Protein 2HQB (pdb70)

Radius of gyration: 19.8 Å; Cα contacts (8 Å, |Δi|>4): 607; chains: 1; bounding box: 57×40×40 Å

Secondary structure (DSSP, 8-state):
--EEE------THHHHHHHHHHHHHS----EEE----SHHHHHHHHHHHHHTT--EEEE-STHHHHHHHTTTTS-TTSEEEEES----SSSEEEEEE-----TTT-------SSEEEEEES-TT-HHHHHHHHHTT---PEEEEEE-SSSS-HHHHHHHHHHHHTTT--EEE---TTTHHHHHHHHHHHT-EEEEEES--SSSS-SSEEEEEEE-HHHHHHHHHHHTTTT----EEEEE-GGGTSEEEPPPPTTS-HHHHHHHHHHHHHHHHS-----

Foldseek 3Di:
DEEEEEAPCVVCVLVVLLQVVLCVVPVDDYYYDYNCDDLVSLVVVVCVCVVVPGQEYEYEDAVVQVSCQVPVVVRVSHAYEYEDYFHDDFSYEYEAEDALCLQLLLLQQVADQLEAEEEEADPPGNNVVSSQNNSCLVDRHYYYHHHVAQACLPVSQVVVVVVVVVRHAEYEHAHSNNQLSNLVVNLVVV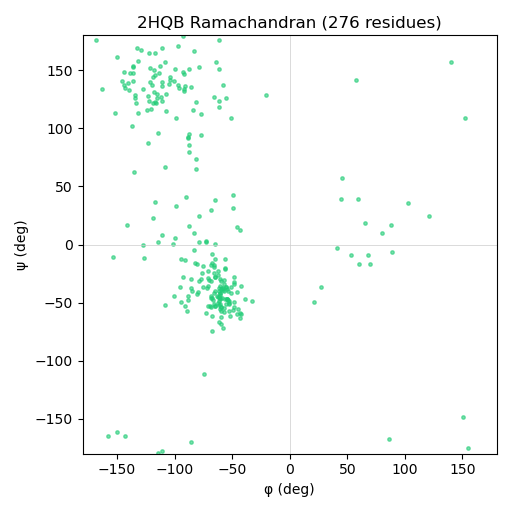GAYAAEQDLCCVSRHLSHQKYWHFNSSVVSSVQSVCVVVVNHGHTYDYHYLLNPRTDMHDGHPPSDPVSVVVSVVQSVCCSPPVDGSD

Solvent-accessible surface area: 12562 Å² total

Structure (mmCIF, N/CA/C/O backbone):
data_2HQB
#
_entry.id   2HQB
#
_cell.length_a   90.117
_cell.length_b   90.117
_cell.length_c   242.826
_cell.angle_alpha   90.00
_cell.angle_beta   90.00
_cell.angle_gamma   120.00
#
_symmetry.space_group_name_H-M   'P 65 2 2'
#
loop_
_entity.id
_entity.type
_entity.pdbx_description
1 polymer 'Transcriptional activator of comK gene'
2 water water
#
loop_
_atom_site.group_PDB
_atom_site.id
_atom_site.type_symbol
_atom_site.label_atom_id
_atom_site.label_alt_id
_atom_site.label_comp_id
_atom_site.label_asym_id
_atom_site.label_entity_id
_atom_site.label_seq_id
_atom_site.pdbx_PDB_ins_code
_atom_site.Cartn_x
_atom_site.Cartn_y
_atom_site.Cartn_z
_atom_site.occupancy
_atom_site.B_iso_or_equiv
_atom_site.auth_seq_id
_atom_site.auth_comp_id
_atom_site.auth_asym_id
_atom_site.auth_atom_id
_atom_site.pdbx_PDB_model_num
ATOM 1 N N . GLY A 1 6 ? 14.112 49.252 9.582 1.00 62.84 0 GLY A N 1
ATOM 2 C CA . GLY A 1 6 ? 15.271 48.693 10.333 1.00 57.01 0 GLY A CA 1
ATOM 3 C C . GLY A 1 6 ? 14.907 47.400 11.072 1.00 62.78 0 GLY A C 1
ATOM 4 O O . GLY A 1 6 ? 14.226 47.410 12.109 1.00 64.11 0 GLY A O 1
ATOM 13 N N . VAL A 1 8 ? 17.363 43.917 11.353 1.00 62.65 2 VAL A N 1
ATOM 14 C CA . VAL A 1 8 ? 18.595 43.276 10.915 1.00 52.94 2 VAL A CA 1
ATOM 15 C C . VAL A 1 8 ? 18.800 41.786 11.081 1.00 49.87 2 VAL A C 1
ATOM 16 O O . VAL A 1 8 ? 18.535 41.205 12.123 1.00 53.71 2 VAL A O 1
ATOM 20 N N . GLY A 1 9 ? 19.273 41.167 10.012 1.00 50.16 3 GLY A N 1
ATOM 21 C CA . GLY A 1 9 ? 19.575 39.746 10.043 1.00 52.73 3 GLY A CA 1
ATOM 22 C C . GLY A 1 9 ? 21.095 39.531 9.919 1.00 53.10 3 GLY A C 1
ATOM 23 O O . GLY A 1 9 ? 21.827 40.388 9.374 1.00 50.02 3 GLY A O 1
ATOM 24 N N . LEU A 1 10 ? 21.584 38.414 10.453 1.00 45.32 4 LEU A N 1
ATOM 25 C CA . LEU A 1 10 ? 22.993 38.095 10.347 1.00 41.76 4 LEU A CA 1
ATOM 26 C C . LEU A 1 10 ? 23.161 36.650 9.940 1.00 40.40 4 LEU A C 1
ATOM 27 O O . LEU A 1 10 ? 22.553 35.753 10.515 1.00 41.41 4 LEU A O 1
ATOM 32 N N . LEU A 1 11 ? 23.953 36.424 8.910 1.00 36.93 5 LEU A N 1
ATOM 33 C CA . LEU A 1 11 ? 24.226 35.064 8.513 1.00 37.71 5 LEU A CA 1
ATOM 34 C C . LEU A 1 11 ? 25.643 34.849 9.015 1.00 44.62 5 LEU A C 1
ATOM 35 O O . LEU A 1 11 ? 26.483 35.736 8.912 1.00 43.09 5 LEU A O 1
ATOM 40 N N . VAL A 1 12 ? 25.899 33.679 9.584 1.00 48.56 6 VAL A N 1
ATOM 41 C CA . VAL A 1 12 ? 27.214 33.364 10.097 1.00 45.36 6 VAL A CA 1
ATOM 42 C C . VAL A 1 12 ? 27.527 31.904 9.728 1.00 49.82 6 VAL A C 1
ATOM 43 O O . VAL A 1 12 ? 26.628 31.078 9.593 1.00 48.97 6 VAL A O 1
ATOM 47 N N . GLU A 1 13 ? 28.791 31.588 9.488 1.00 54.36 7 GLU A N 1
ATOM 48 C CA . GLU A 1 13 ? 29.126 30.215 9.111 1.00 52.66 7 GLU A CA 1
ATOM 49 C C . GLU A 1 13 ? 30.019 29.611 10.177 1.00 53.08 7 GLU A C 1
ATOM 50 O O . GLU A 1 13 ? 30.596 30.343 10.979 1.00 56.87 7 GLU A O 1
ATOM 56 N N . ASP A 1 14 ? 30.170 28.292 10.177 1.00 53.79 8 ASP A N 1
ATOM 57 C CA . ASP A 1 14 ? 30.983 27.634 11.204 1.00 57.44 8 ASP A CA 1
ATOM 58 C C . ASP A 1 14 ? 32.474 28.042 11.237 1.00 61.38 8 ASP A C 1
ATOM 59 O O . ASP A 1 14 ? 33.149 27.954 10.218 1.00 62.87 8 ASP A O 1
ATOM 64 N N . THR A 1 15 ? 32.953 28.520 12.400 1.00 64.33 9 THR A N 1
ATOM 65 C CA . THR A 1 15 ? 34.349 28.996 12.652 1.00 67.44 9 THR A CA 1
ATOM 66 C C . THR A 1 15 ? 35.497 28.534 11.698 1.00 69.77 9 THR A C 1
ATOM 67 O O . THR A 1 15 ? 36.589 29.152 11.602 1.00 68.31 9 THR A O 1
ATOM 71 N N . GLY A 1 20 ? 36.928 36.785 11.484 1.00 57.40 14 GLY A N 1
ATOM 72 C CA . GLY A 1 20 ? 37.393 35.658 12.318 1.00 62.88 14 GLY A CA 1
ATOM 73 C C . GLY A 1 20 ? 36.399 35.071 13.372 1.00 65.59 14 GLY A C 1
ATOM 74 O O . GLY A 1 20 ? 35.379 34.390 13.041 1.00 55.14 14 GLY A O 1
ATOM 75 N N . TRP A 1 21 ? 36.721 35.293 14.650 1.00 64.86 15 TRP A N 1
ATOM 76 C CA . TRP A 1 21 ? 35.882 34.874 15.779 1.00 63.62 15 TRP A CA 1
ATOM 77 C C . TRP A 1 21 ? 34.407 35.423 15.474 1.00 62.61 15 TRP A C 1
ATOM 78 O O . TRP A 1 21 ? 34.132 36.637 15.497 1.00 56.18 15 TRP A O 1
ATOM 89 N N . ASN A 1 22 ? 33.466 34.541 15.145 1.00 63.64 16 ASN A N 1
ATOM 90 C CA . ASN A 1 22 ? 32.096 34.995 14.848 1.00 65.31 16 ASN A CA 1
ATOM 91 C C . ASN A 1 22 ? 31.438 35.602 16.071 1.00 65.42 16 ASN A C 1
ATOM 92 O O . ASN A 1 22 ? 30.279 35.988 16.007 1.00 62.34 16 ASN A O 1
ATOM 97 N N . ARG A 1 23 ? 32.144 35.657 17.196 1.00 68.16 17 ARG A N 1
ATOM 98 C CA . ARG A 1 23 ? 31.515 36.197 18.397 1.00 61.36 17 ARG A CA 1
ATOM 99 C C . ARG A 1 23 ? 31.524 37.695 18.291 1.00 55.61 17 ARG A C 1
ATOM 100 O O . ARG A 1 23 ? 30.629 38.348 18.808 1.00 53.00 17 ARG A O 1
ATOM 108 N N . LYS A 1 24 ? 32.539 38.239 17.627 1.00 54.07 18 LYS A N 1
ATOM 109 C CA . LYS A 1 24 ? 32.582 39.680 17.435 1.00 49.46 18 LYS A CA 1
ATOM 110 C C . LYS A 1 24 ? 31.386 40.080 16.514 1.00 44.17 18 LYS A C 1
ATOM 111 O O . LYS A 1 24 ? 30.958 41.221 16.514 1.00 38.23 18 LYS A O 1
ATOM 117 N N . ALA A 1 25 ? 30.815 39.135 15.774 1.00 37.00 19 ALA A N 1
ATOM 118 C CA . ALA A 1 25 ? 29.648 39.459 14.962 1.00 42.66 19 ALA A CA 1
ATOM 119 C C . ALA A 1 25 ? 28.394 39.331 15.831 1.00 46.82 19 ALA A C 1
ATOM 120 O O . ALA A 1 25 ? 27.465 40.119 15.680 1.00 49.61 19 ALA A O 1
ATOM 122 N N . TYR A 1 26 ? 28.366 38.334 16.724 1.00 43.36 20 TYR A N 1
ATOM 123 C CA . TYR A 1 26 ? 27.243 38.133 17.648 1.00 38.39 20 TYR A CA 1
ATOM 124 C C . TYR A 1 26 ? 27.123 39.374 18.533 1.00 38.82 20 TYR A C 1
ATOM 125 O O . TYR A 1 26 ? 26.050 39.931 18.726 1.00 40.41 20 TYR A O 1
ATOM 134 N N . GLU A 1 27 ? 28.222 39.814 19.103 1.00 36.80 21 GLU A N 1
ATOM 135 C CA . GLU A 1 27 ? 28.097 40.991 19.910 1.00 42.56 21 GLU A CA 1
ATOM 136 C C . GLU A 1 27 ? 27.712 42.188 19.066 1.00 43.33 21 GLU A C 1
ATOM 137 O O . GLU A 1 27 ? 27.060 43.088 19.559 1.00 45.02 21 GLU A O 1
ATOM 143 N N . GLY A 1 28 ? 28.089 42.174 17.789 1.00 48.89 22 GLY A N 1
ATOM 144 C CA . GLY A 1 28 ? 27.772 43.274 16.893 1.00 45.19 22 GLY A CA 1
ATOM 145 C C . GLY A 1 28 ? 26.276 43.345 16.689 1.00 45.65 22 GLY A C 1
ATOM 146 O O . GLY A 1 28 ? 25.674 44.395 16.839 1.00 42.21 22 GLY A O 1
ATOM 147 N N . LEU A 1 29 ? 25.671 42.217 16.339 1.00 47.08 23 LEU A N 1
ATOM 148 C CA . LEU A 1 29 ? 24.232 42.178 16.143 1.00 46.82 23 LEU A CA 1
ATOM 149 C C . LEU A 1 29 ? 23.556 42.553 17.469 1.00 51.67 23 LEU A C 1
ATOM 150 O O . LEU A 1 29 ? 22.580 43.277 17.472 1.00 56.84 23 LEU A O 1
ATOM 155 N N . LEU A 1 30 ? 24.079 42.076 18.599 1.00 52.65 24 LEU A N 1
ATOM 156 C CA . LEU A 1 30 ? 23.497 42.403 19.890 1.00 45.08 24 LEU A CA 1
ATOM 157 C C . LEU A 1 30 ? 23.489 43.900 20.163 1.00 46.82 24 LEU A C 1
ATOM 158 O O . LEU A 1 30 ? 22.528 44.404 20.720 1.00 56.50 24 LEU A O 1
ATOM 163 N N . ASN A 1 31 ? 24.535 44.617 19.778 1.00 39.31 25 ASN A N 1
ATOM 164 C CA . ASN A 1 31 ? 24.576 46.049 20.028 1.00 45.25 25 ASN A CA 1
ATOM 165 C C . ASN A 1 31 ? 23.700 46.787 19.023 1.00 52.91 25 ASN A C 1
ATOM 166 O O . ASN A 1 31 ? 23.168 47.857 19.320 1.00 56.68 25 ASN A O 1
ATOM 171 N N . ILE A 1 32 ? 23.564 46.223 17.825 1.00 52.48 26 ILE A N 1
ATOM 172 C CA . ILE A 1 32 ? 22.714 46.816 16.803 1.00 48.10 26 ILE A CA 1
ATOM 173 C C . ILE A 1 32 ? 21.322 46.909 17.446 1.00 50.20 26 ILE A C 1
ATOM 174 O O . ILE A 1 32 ? 20.774 47.994 17.559 1.00 55.90 26 ILE A O 1
ATOM 179 N N . HIS A 1 33 ? 20.772 45.784 17.889 1.00 46.08 27 HIS A N 1
ATOM 180 C CA . HIS A 1 33 ? 19.467 45.757 18.542 1.00 51.26 27 HIS A CA 1
ATOM 181 C C . HIS A 1 33 ? 19.454 46.564 19.835 1.00 56.17 27 HIS A C 1
ATOM 182 O O . HIS A 1 33 ? 18.410 46.996 20.324 1.00 57.26 27 HIS A O 1
ATOM 189 N N . SER A 1 34 ? 20.621 46.751 20.411 1.00 61.70 28 SER A N 1
ATOM 190 C CA . SER A 1 34 ? 20.698 47.484 21.658 1.00 64.32 28 SER A CA 1
ATOM 191 C C . SER A 1 34 ? 20.872 48.993 21.486 1.00 62.63 28 SER A C 1
ATOM 192 O O . SER A 1 34 ? 20.058 49.744 21.984 1.00 59.35 28 SER A O 1
ATOM 195 N N . ASN A 1 35 ? 21.917 49.427 20.782 1.00 62.72 29 ASN A N 1
ATOM 196 C CA . ASN A 1 35 ? 22.188 50.853 20.575 1.00 65.14 29 ASN A CA 1
ATOM 197 C C . ASN A 1 35 ? 21.284 51.576 19.541 1.00 65.51 29 ASN A C 1
ATOM 198 O O . ASN A 1 35 ? 21.188 52.801 19.515 1.00 62.28 29 ASN A O 1
ATOM 203 N N . LEU A 1 36 ? 20.639 50.800 18.681 1.00 67.96 30 LEU A N 1
ATOM 204 C CA . LEU A 1 36 ? 19.675 51.314 17.706 1.00 69.06 30 LEU A CA 1
ATOM 205 C C . LEU A 1 36 ? 18.413 50.639 18.262 1.00 74.96 30 LEU A C 1
ATOM 206 O O . LEU A 1 36 ? 18.498 49.902 19.249 1.00 82.10 30 LEU A O 1
ATOM 211 N N . ASP A 1 37 ? 17.253 50.821 17.661 1.00 73.03 31 ASP A N 1
ATOM 212 C CA . ASP A 1 37 ? 16.069 50.219 18.275 1.00 72.01 31 ASP A CA 1
ATOM 213 C C . ASP A 1 37 ? 15.415 49.174 17.398 1.00 66.12 31 ASP A C 1
ATOM 214 O O . ASP A 1 37 ? 14.204 49.024 17.381 1.00 66.29 31 ASP A O 1
ATOM 219 N N . VAL A 1 38 ? 16.220 48.420 16.686 1.00 64.62 32 VAL A N 1
ATOM 220 C CA . VAL A 1 38 ? 15.657 47.463 15.771 1.00 60.22 32 VAL A CA 1
ATOM 221 C C . VAL A 1 38 ? 15.558 46.048 16.289 1.00 53.46 32 VAL A C 1
ATOM 222 O O . VAL A 1 38 ? 16.034 45.727 17.347 1.00 55.45 32 VAL A O 1
ATOM 226 N N . ASP A 1 39 ? 14.875 45.216 15.537 1.00 54.64 33 ASP A N 1
ATOM 227 C CA . ASP A 1 39 ? 14.726 43.831 15.895 1.00 60.32 33 ASP A CA 1
ATOM 228 C C . ASP A 1 39 ? 15.817 43.096 15.106 1.00 64.71 33 ASP A C 1
ATOM 229 O O . ASP A 1 39 ? 16.032 43.316 13.896 1.00 66.54 33 ASP A O 1
ATOM 234 N N . VAL A 1 40 ? 16.503 42.212 15.807 1.00 62.28 34 VAL A N 1
ATOM 235 C CA . VAL A 1 40 ? 17.626 41.498 15.248 1.00 52.77 34 VAL A CA 1
ATOM 236 C C . VAL A 1 40 ? 17.336 40.010 15.116 1.00 49.75 34 VAL A C 1
ATOM 237 O O . VAL A 1 40 ? 16.573 39.468 15.901 1.00 55.65 34 VAL A O 1
ATOM 241 N N . VAL A 1 41 ? 17.897 39.361 14.101 1.00 47.22 35 VAL A N 1
ATOM 242 C CA . VAL A 1 41 ? 17.719 37.915 13.915 1.00 45.80 35 VAL A CA 1
ATOM 243 C C . VAL A 1 41 ? 18.999 37.311 13.363 1.00 47.56 35 VAL A C 1
ATOM 244 O O . VAL A 1 41 ? 19.614 37.855 12.443 1.00 47.84 35 VAL A O 1
ATOM 248 N N . LEU A 1 42 ? 19.365 36.160 13.913 1.00 47.12 36 LEU A N 1
ATOM 249 C CA . LEU A 1 42 ? 20.602 35.475 13.570 1.00 44.76 36 LEU A CA 1
ATOM 250 C C . LEU A 1 42 ? 20.360 34.117 13.014 1.00 44.33 36 LEU A C 1
ATOM 251 O O . LEU A 1 42 ? 19.539 33.414 13.522 1.00 48.65 36 LEU A O 1
ATOM 256 N N . GLU A 1 43 ? 21.079 33.747 11.966 1.00 49.19 37 GLU A N 1
ATOM 257 C CA . GLU A 1 43 ? 20.971 32.411 11.386 1.00 47.81 37 GLU A CA 1
ATOM 258 C C . GLU A 1 43 ? 22.409 31.884 11.450 1.00 47.89 37 GLU A C 1
ATOM 259 O O . GLU A 1 43 ? 23.340 32.545 10.996 1.00 48.44 37 GLU A O 1
ATOM 265 N N . GLU A 1 44 ? 22.593 30.704 12.027 1.00 45.02 38 GLU A N 1
ATOM 266 C CA . GLU A 1 44 ? 23.924 30.128 12.191 1.00 38.73 38 GLU A CA 1
ATOM 267 C C . GLU A 1 44 ? 24.048 28.912 11.275 1.00 47.01 38 GLU A C 1
ATOM 268 O O . GLU A 1 44 ? 23.034 28.472 10.721 1.00 51.42 38 GLU A O 1
ATOM 274 N N . GLY A 1 45 ? 25.273 28.378 11.116 1.00 45.98 39 GLY A N 1
ATOM 275 C CA . GLY A 1 45 ? 25.507 27.209 10.264 1.00 33.46 39 GLY A CA 1
ATOM 276 C C . GLY A 1 45 ? 25.261 27.428 8.782 1.00 42.24 39 GLY A C 1
ATOM 277 O O . GLY A 1 45 ? 25.111 26.470 8.025 1.00 46.56 39 GLY A O 1
ATOM 278 N N . VAL A 1 46 ? 25.231 28.686 8.349 1.00 43.32 40 VAL A N 1
ATOM 279 C CA . VAL A 1 46 ? 24.974 28.979 6.947 1.00 44.97 40 VAL A CA 1
ATOM 280 C C . VAL A 1 46 ? 26.280 28.673 6.235 1.00 49.03 40 VAL A C 1
ATOM 281 O O . VAL A 1 46 ? 27.175 29.509 6.155 1.00 50.88 40 VAL A O 1
ATOM 285 N N . ASN A 1 47 ? 26.391 27.455 5.714 1.00 53.20 41 ASN A N 1
ATOM 286 C CA . ASN A 1 47 ? 27.632 27.018 5.062 1.00 49.98 41 ASN A CA 1
ATOM 287 C C . ASN A 1 47 ? 27.668 26.795 3.522 1.00 46.84 41 ASN A C 1
ATOM 288 O O . ASN A 1 47 ? 28.663 26.304 2.984 1.00 41.46 41 ASN A O 1
ATOM 293 N N . SER A 1 48 ? 26.608 27.162 2.812 1.00 42.24 42 SER A N 1
ATOM 294 C CA . SER A 1 48 ? 26.604 26.998 1.365 1.00 44.35 42 SER A CA 1
ATOM 295 C C . SER A 1 48 ? 25.741 28.048 0.707 1.00 50.34 42 SER A C 1
ATOM 296 O O . SER A 1 48 ? 24.898 28.654 1.363 1.00 61.82 42 SER A O 1
ATOM 299 N N . GLU A 1 49 ? 25.927 28.278 -0.584 1.00 44.57 43 GLU A N 1
ATOM 300 C CA . GLU A 1 49 ? 25.072 29.240 -1.235 1.00 48.06 43 GLU A CA 1
ATOM 301 C C . GLU A 1 49 ? 23.619 28.807 -0.960 1.00 53.14 43 GLU A C 1
ATOM 302 O O . GLU A 1 49 ? 22.778 29.628 -0.554 1.00 55.30 43 GLU A O 1
ATOM 308 N N . GLN A 1 50 ? 23.353 27.509 -1.152 1.00 52.05 44 GLN A N 1
ATOM 309 C CA . GLN A 1 50 ? 22.037 26.904 -0.952 1.00 51.62 44 GLN A CA 1
ATOM 310 C C . GLN A 1 50 ? 21.353 27.399 0.313 1.00 50.60 44 GLN A C 1
ATOM 311 O O . GLN A 1 50 ? 20.296 28.033 0.249 1.00 48.68 44 GLN A O 1
ATOM 317 N N . LYS A 1 51 ? 21.966 27.104 1.458 1.00 49.02 45 LYS A N 1
ATOM 318 C CA . LYS A 1 51 ? 21.417 27.491 2.749 1.00 53.13 45 LYS A CA 1
ATOM 319 C C . LYS A 1 51 ? 21.303 28.995 2.832 1.00 59.37 45 LYS A C 1
ATOM 320 O O . LYS A 1 51 ? 20.284 29.525 3.270 1.00 65.07 45 LYS A O 1
ATOM 326 N N . ALA A 1 52 ? 22.361 29.683 2.417 1.00 58.39 46 ALA A N 1
ATOM 327 C CA . ALA A 1 52 ? 22.381 31.126 2.482 1.00 53.94 46 ALA A CA 1
ATOM 328 C C . ALA A 1 52 ? 21.164 31.674 1.756 1.00 49.29 46 ALA A C 1
ATOM 329 O O . ALA A 1 52 ? 20.474 32.538 2.286 1.00 45.42 46 ALA A O 1
ATOM 331 N N . HIS A 1 53 ? 20.884 31.163 0.562 1.00 48.89 47 HIS A N 1
ATOM 332 C CA . HIS A 1 53 ? 19.720 31.650 -0.187 1.00 56.14 47 HIS A CA 1
ATOM 333 C C . HIS A 1 53 ? 18.391 31.374 0.501 1.00 55.58 47 HIS A C 1
ATOM 334 O O . HIS A 1 53 ? 17.533 32.255 0.536 1.00 56.56 47 HIS A O 1
ATOM 341 N N . ARG A 1 54 ? 18.224 30.160 1.025 1.00 52.01 48 ARG A N 1
ATOM 342 C CA . ARG A 1 54 ? 17.006 29.800 1.732 1.00 54.23 48 ARG A CA 1
ATOM 343 C C . ARG A 1 54 ? 16.819 30.709 2.951 1.00 57.92 48 ARG A C 1
ATOM 344 O O . ARG A 1 54 ? 15.742 31.286 3.140 1.00 64.51 48 ARG A O 1
ATOM 352 N N . ARG A 1 55 ? 17.857 30.835 3.782 1.00 52.85 49 ARG A N 1
ATOM 353 C CA . ARG A 1 55 ? 17.754 31.644 4.993 1.00 45.76 49 ARG A CA 1
ATOM 354 C C . ARG A 1 55 ? 17.545 33.116 4.702 1.00 48.73 49 ARG A C 1
ATOM 355 O O . ARG A 1 55 ? 17.211 33.886 5.592 1.00 51.43 49 ARG A O 1
ATOM 363 N N . ILE A 1 56 ? 17.734 33.515 3.456 1.00 50.76 50 ILE A N 1
ATOM 364 C CA . ILE A 1 56 ? 17.556 34.906 3.101 1.00 52.78 50 ILE A CA 1
ATOM 365 C C . ILE A 1 56 ? 16.084 35.121 2.808 1.00 54.80 50 ILE A C 1
ATOM 366 O O . ILE A 1 56 ? 15.528 36.208 3.022 1.00 52.35 50 ILE A O 1
ATOM 371 N N . LYS A 1 57 ? 15.452 34.051 2.339 1.00 55.73 51 LYS A N 1
ATOM 372 C CA . LYS A 1 57 ? 14.042 34.077 2.008 1.00 56.57 51 LYS A CA 1
ATOM 373 C C . LYS A 1 57 ? 13.291 34.233 3.307 1.00 58.71 51 LYS A C 1
ATOM 374 O O . LYS A 1 57 ? 12.502 35.165 3.461 1.00 60.66 51 LYS A O 1
ATOM 380 N N . GLU A 1 58 ? 13.566 33.353 4.263 1.00 56.48 52 GLU A N 1
ATOM 381 C CA . GLU A 1 58 ? 12.907 33.435 5.550 1.00 52.72 52 GLU A CA 1
ATOM 382 C C . GLU A 1 58 ? 13.124 34.834 6.144 1.00 56.75 52 GLU A C 1
ATOM 383 O O . GLU A 1 58 ? 12.186 35.521 6.526 1.00 59.91 52 GLU A O 1
ATOM 389 N N . LEU A 1 59 ? 14.368 35.275 6.194 1.00 58.24 53 LEU A N 1
ATOM 390 C CA . LEU A 1 59 ? 14.666 36.566 6.781 1.00 57.77 53 LEU A CA 1
ATOM 391 C C . LEU A 1 59 ? 13.864 37.728 6.231 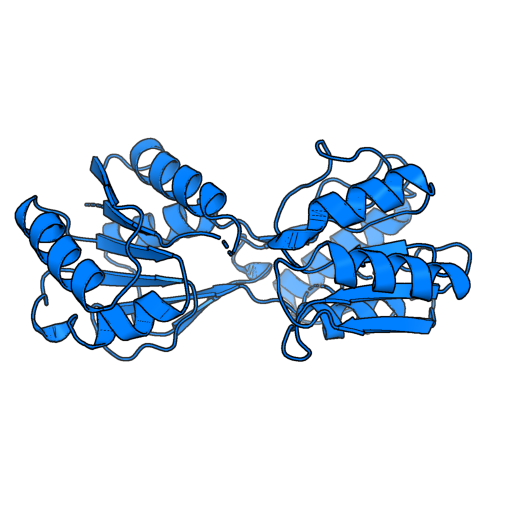1.00 57.65 53 LEU A C 1
ATOM 392 O O . LEU A 1 59 ? 13.324 38.536 6.997 1.00 51.39 53 LEU A O 1
ATOM 397 N N . VAL A 1 60 ? 13.797 37.822 4.906 1.00 60.52 54 VAL A N 1
ATOM 398 C CA . VAL A 1 60 ? 13.050 38.915 4.290 1.00 62.02 54 VAL A CA 1
ATOM 399 C C . VAL A 1 60 ? 11.557 38.656 4.380 1.00 64.37 54 VAL A C 1
ATOM 400 O O . VAL A 1 60 ? 10.753 39.590 4.341 1.00 64.69 54 VAL A O 1
ATOM 404 N N . ASP A 1 61 ? 11.196 37.380 4.500 1.00 63.31 55 ASP A N 1
ATOM 405 C CA . ASP A 1 61 ? 9.809 36.988 4.662 1.00 58.13 55 ASP A CA 1
ATOM 406 C C . ASP A 1 61 ? 9.389 37.506 6.021 1.00 55.40 55 ASP A C 1
ATOM 407 O O . ASP A 1 61 ? 8.324 38.090 6.161 1.00 57.31 55 ASP A O 1
ATOM 412 N N . GLY A 1 62 ? 10.249 37.276 7.016 1.00 54.50 56 GLY A N 1
ATOM 413 C CA . GLY A 1 62 ? 9.995 37.708 8.382 1.00 48.45 56 GLY A CA 1
ATOM 414 C C . GLY A 1 62 ? 10.029 39.223 8.471 1.00 51.53 56 GLY A C 1
ATOM 415 O O . GLY A 1 62 ? 9.580 39.831 9.450 1.00 46.10 56 GLY A O 1
ATOM 416 N N . GLY A 1 63 ? 10.589 39.850 7.444 1.00 51.43 57 GLY A N 1
ATOM 417 C CA . GLY A 1 63 ? 10.629 41.284 7.451 1.00 50.54 57 GLY A CA 1
ATOM 418 C C . GLY A 1 63 ? 11.952 41.892 7.805 1.00 57.16 57 GLY A C 1
ATOM 419 O O . GLY A 1 63 ? 11.992 42.926 8.466 1.00 60.55 57 GLY A O 1
ATOM 420 N N . VAL A 1 64 ? 13.044 41.264 7.390 1.00 60.44 58 VAL A N 1
ATOM 421 C CA . VAL A 1 64 ? 14.344 41.849 7.661 1.00 55.44 58 VAL A CA 1
ATOM 422 C C . VAL A 1 64 ? 14.581 42.665 6.425 1.00 49.52 58 VAL A C 1
ATOM 423 O O . VAL A 1 64 ? 14.121 42.320 5.350 1.00 43.75 58 VAL A O 1
ATOM 427 N N . ASN A 1 65 ? 15.258 43.779 6.557 1.00 51.20 59 ASN A N 1
ATOM 428 C CA . ASN A 1 65 ? 15.496 44.548 5.358 1.00 50.76 59 ASN A CA 1
ATOM 429 C C . ASN A 1 65 ? 16.992 44.826 5.236 1.00 50.06 59 ASN A C 1
ATOM 430 O O . ASN A 1 65 ? 17.427 45.289 4.198 1.00 50.45 59 ASN A O 1
ATOM 435 N N . LEU A 1 66 ? 17.762 44.566 6.299 1.00 47.72 60 LEU A N 1
ATOM 436 C CA . LEU A 1 66 ? 19.228 44.732 6.279 1.00 46.75 60 LEU A CA 1
ATOM 437 C C . LEU A 1 66 ? 19.876 43.389 6.690 1.00 47.78 60 LEU A C 1
ATOM 438 O O . LEU A 1 66 ? 19.700 42.921 7.818 1.00 49.96 60 LEU A O 1
ATOM 443 N N . ILE A 1 67 ? 20.618 42.774 5.776 1.00 41.64 61 ILE A N 1
ATOM 444 C CA . ILE A 1 67 ? 21.243 41.481 6.044 1.00 41.78 61 ILE A CA 1
ATOM 445 C C . ILE A 1 67 ? 22.779 41.466 6.018 1.00 45.22 61 ILE A C 1
ATOM 446 O O . ILE A 1 67 ? 23.392 41.832 5.014 1.00 44.31 61 ILE A O 1
ATOM 451 N N . PHE A 1 68 ? 23.398 41.043 7.122 1.00 46.38 62 PHE A N 1
ATOM 452 C CA . PHE A 1 68 ? 24.867 40.944 7.186 1.00 44.11 62 PHE A CA 1
ATOM 453 C C . PHE A 1 68 ? 25.336 39.507 6.961 1.00 43.46 62 PHE A C 1
ATOM 454 O O . PHE A 1 68 ? 24.622 38.543 7.256 1.00 44.68 62 PHE A O 1
ATOM 462 N N . GLY A 1 69 ? 26.538 39.386 6.414 1.00 44.40 63 GLY A N 1
ATOM 463 C CA . GLY A 1 69 ? 27.142 38.084 6.129 1.00 46.64 63 GLY A CA 1
ATOM 464 C C . GLY A 1 69 ? 28.545 38.164 6.696 1.00 42.86 63 GLY A C 1
ATOM 465 O O . GLY A 1 69 ? 29.385 38.925 6.211 1.00 40.75 63 GLY A O 1
ATOM 466 N N . HIS A 1 70 ? 28.814 37.390 7.733 1.00 34.78 64 HIS A N 1
ATOM 467 C CA . HIS A 1 70 ? 30.108 37.499 8.339 1.00 34.31 64 HIS A CA 1
ATOM 468 C C . HIS A 1 70 ? 31.124 36.603 7.683 1.00 42.43 64 HIS A C 1
ATOM 469 O O . HIS A 1 70 ? 31.257 35.419 8.012 1.00 52.29 64 HIS A O 1
ATOM 476 N N . GLY A 1 71 ? 31.855 37.173 6.750 1.00 31.67 65 GLY A N 1
ATOM 477 C CA . GLY A 1 71 ? 32.809 36.366 6.076 1.00 33.55 65 GLY A CA 1
ATOM 478 C C . GLY A 1 71 ? 32.869 36.658 4.611 1.00 34.43 65 GLY A C 1
ATOM 479 O O . GLY A 1 71 ? 31.928 37.160 4.031 1.00 41.27 65 GLY A O 1
ATOM 480 N N . HIS A 1 72 ? 33.995 36.320 4.016 1.00 36.66 66 HIS A N 1
ATOM 481 C CA . HIS A 1 72 ? 34.242 36.572 2.615 1.00 41.74 66 HIS A CA 1
ATOM 482 C C . HIS A 1 72 ? 33.314 35.885 1.602 1.00 41.70 66 HIS A C 1
ATOM 483 O O . HIS A 1 72 ? 33.119 36.385 0.483 1.00 44.66 66 HIS A O 1
ATOM 490 N N . ALA A 1 73 ? 32.737 34.754 1.987 1.00 37.02 67 ALA A N 1
ATOM 491 C CA . ALA A 1 73 ? 31.906 34.010 1.057 1.00 38.03 67 ALA A CA 1
ATOM 492 C C . ALA A 1 73 ? 30.477 34.474 0.918 1.00 42.42 67 ALA A C 1
ATOM 493 O O . ALA A 1 73 ? 29.768 34.078 -0.004 1.00 44.77 67 ALA A O 1
ATOM 495 N N . PHE A 1 74 ? 30.061 35.276 1.882 1.00 45.46 68 PHE A N 1
ATOM 496 C CA . PHE A 1 74 ? 28.729 35.825 1.906 1.00 49.99 68 PHE A CA 1
ATOM 497 C C . PHE A 1 74 ? 28.566 36.874 0.812 1.00 51.49 68 PHE A C 1
ATOM 498 O O . PHE A 1 74 ? 27.447 37.144 0.348 1.00 49.74 68 PHE A O 1
ATOM 506 N N . ALA A 1 75 ? 29.689 37.435 0.373 1.00 45.80 69 ALA A N 1
ATOM 507 C CA . ALA A 1 75 ? 29.646 38.441 -0.653 1.00 43.58 69 ALA A CA 1
ATOM 508 C C . ALA A 1 75 ? 29.209 37.750 -1.932 1.00 45.31 69 ALA A C 1
ATOM 509 O O . ALA A 1 75 ? 28.318 38.214 -2.636 1.00 50.63 69 ALA A O 1
ATOM 511 N N . GLU A 1 76 ? 29.805 36.614 -2.226 1.00 47.98 70 GLU A N 1
ATOM 512 C CA . GLU A 1 76 ? 29.411 35.879 -3.425 1.00 54.20 70 GLU A CA 1
ATOM 513 C C . GLU A 1 76 ? 27.960 35.394 -3.290 1.00 52.64 70 GLU A C 1
ATOM 514 O O . GLU A 1 76 ? 27.201 35.423 -4.260 1.00 51.50 70 GLU A O 1
ATOM 520 N N . TYR A 1 77 ? 27.601 34.933 -2.091 1.00 48.88 71 TYR A N 1
ATOM 521 C CA . TYR A 1 77 ? 26.252 34.455 -1.804 1.00 50.77 71 TYR A CA 1
ATOM 522 C C . TYR A 1 77 ? 25.238 35.577 -2.067 1.00 53.89 71 TYR A C 1
ATOM 523 O O . TYR A 1 77 ? 24.195 35.350 -2.676 1.00 56.08 71 TYR A O 1
ATOM 532 N N . PHE A 1 78 ? 25.548 36.778 -1.585 1.00 49.99 72 PHE A N 1
ATOM 533 C CA . PHE A 1 78 ? 24.668 37.923 -1.748 1.00 50.70 72 PHE A CA 1
ATOM 534 C C . PHE A 1 78 ? 24.632 38.406 -3.184 1.00 56.18 72 PHE A C 1
ATOM 535 O O . PHE A 1 78 ? 23.631 38.966 -3.641 1.00 58.01 72 PHE A O 1
ATOM 543 N N . SER A 1 79 ? 25.725 38.200 -3.900 1.00 56.92 73 SER A N 1
ATOM 544 C CA . SER A 1 79 ? 25.777 38.677 -5.267 1.00 59.66 73 SER A CA 1
ATOM 545 C C . SER A 1 79 ? 24.877 37.913 -6.213 1.00 58.49 73 SER A C 1
ATOM 546 O O . SER A 1 79 ? 24.376 38.462 -7.197 1.00 63.11 73 SER A O 1
ATOM 549 N N . THR A 1 80 ? 24.670 36.642 -5.915 1.00 55.45 74 THR A N 1
ATOM 550 C CA . THR A 1 80 ? 23.843 35.811 -6.764 1.00 54.63 74 THR A CA 1
ATOM 551 C C . THR A 1 80 ? 22.396 35.930 -6.353 1.00 59.03 74 THR A C 1
ATOM 552 O O . THR A 1 80 ? 21.565 35.127 -6.755 1.00 65.33 74 THR A O 1
ATOM 556 N N . ILE A 1 81 ? 22.074 36.951 -5.571 1.00 60.75 75 ILE A N 1
ATOM 557 C CA . ILE A 1 81 ? 20.708 37.076 -5.110 1.00 55.76 75 ILE A CA 1
ATOM 558 C C . ILE A 1 81 ? 20.268 38.523 -4.791 1.00 58.58 75 ILE A C 1
ATOM 559 O O . ILE A 1 81 ? 19.080 38.780 -4.615 1.00 58.04 75 ILE A O 1
ATOM 564 N N . HIS A 1 82 ? 21.210 39.468 -4.760 1.00 56.18 76 HIS A N 1
ATOM 565 C CA . HIS A 1 82 ? 20.875 40.839 -4.380 1.00 58.02 76 HIS A CA 1
ATOM 566 C C . HIS A 1 82 ? 19.997 41.585 -5.344 1.00 61.49 76 HIS A C 1
ATOM 567 O O . HIS A 1 82 ? 19.557 42.697 -5.046 1.00 61.45 76 HIS A O 1
ATOM 574 N N . ASN A 1 83 ? 19.753 40.996 -6.508 1.00 66.26 77 ASN A N 1
ATOM 575 C CA . ASN A 1 83 ? 18.921 41.660 -7.506 1.00 63.80 77 ASN A CA 1
ATOM 576 C C . ASN A 1 83 ? 17.470 41.268 -7.458 1.00 60.46 77 ASN A C 1
ATOM 577 O O . ASN A 1 83 ? 16.651 41.904 -8.103 1.00 65.71 77 ASN A O 1
ATOM 582 N N . GLN A 1 84 ? 17.145 40.214 -6.725 1.00 54.96 78 GLN A N 1
ATOM 583 C CA . GLN A 1 84 ? 15.754 39.812 -6.607 1.00 54.45 78 GLN A CA 1
ATOM 584 C C . GLN A 1 84 ? 15.183 40.315 -5.297 1.00 55.93 78 GLN A C 1
ATOM 585 O O . GLN A 1 84 ? 14.053 40.007 -4.946 1.00 60.46 78 GLN A O 1
ATOM 591 N N . TYR A 1 85 ? 15.982 41.100 -4.584 1.00 49.90 79 TYR A N 1
ATOM 592 C CA . TYR A 1 85 ? 15.579 41.662 -3.321 1.00 44.65 79 TYR A CA 1
ATOM 593 C C . TYR A 1 85 ? 15.993 43.113 -3.328 1.00 47.85 79 TYR A C 1
ATOM 594 O O . TYR A 1 85 ? 16.788 43.562 -2.508 1.00 49.83 79 TYR A O 1
ATOM 603 N N . PRO A 1 86 ? 15.436 43.882 -4.257 1.00 50.48 80 PRO A N 1
ATOM 604 C CA . PRO A 1 86 ? 15.812 45.299 -4.324 1.00 48.94 80 PRO A CA 1
ATOM 605 C C . PRO A 1 86 ? 15.485 46.079 -3.062 1.00 47.07 80 PRO A C 1
ATOM 606 O O . PRO A 1 86 ? 16.172 47.033 -2.703 1.00 47.77 80 PRO A O 1
ATOM 610 N N . ASP A 1 87 ? 14.436 45.641 -2.385 1.00 49.52 81 ASP A N 1
ATOM 611 C CA . ASP A 1 87 ? 13.951 46.286 -1.166 1.00 54.52 81 ASP A CA 1
ATOM 612 C C . ASP A 1 87 ? 14.776 45.940 0.085 1.00 60.80 81 ASP A C 1
ATOM 613 O O . ASP A 1 87 ? 14.461 46.405 1.192 1.00 65.56 81 ASP A O 1
ATOM 618 N N . VAL A 1 88 ? 15.837 45.150 -0.117 1.00 60.74 82 VAL A N 1
ATOM 619 C CA . VAL A 1 88 ? 16.722 44.638 0.939 1.00 50.33 82 VAL A CA 1
ATOM 620 C C . VAL A 1 88 ? 18.179 44.936 0.633 1.00 51.18 82 VAL A C 1
ATOM 621 O O . VAL A 1 88 ? 18.632 44.718 -0.487 1.00 55.00 82 VAL A O 1
ATOM 625 N N . HIS A 1 89 ? 18.912 45.429 1.622 1.00 47.03 83 HIS A N 1
ATOM 626 C CA . HIS A 1 89 ? 20.323 45.748 1.447 1.00 49.56 83 HIS A CA 1
ATOM 627 C C . HIS A 1 89 ? 21.217 44.640 2.022 1.00 51.52 83 HIS A C 1
ATOM 628 O O . HIS A 1 89 ? 20.938 44.086 3.093 1.00 50.81 83 HIS A O 1
ATOM 635 N N . PHE A 1 90 ? 22.309 44.343 1.326 1.00 44.78 84 PHE A N 1
ATOM 636 C CA . PHE A 1 90 ? 23.180 43.278 1.761 1.00 43.92 84 PHE A CA 1
ATOM 637 C C . PHE A 1 90 ? 24.603 43.731 2.091 1.00 47.14 84 PHE A C 1
ATOM 638 O O . PHE A 1 90 ? 25.283 44.295 1.246 1.00 53.63 84 PHE A O 1
ATOM 646 N N . VAL A 1 91 ? 25.054 43.495 3.318 1.00 42.47 85 VAL A N 1
ATOM 647 C CA . VAL A 1 91 ? 26.414 43.850 3.691 1.00 42.46 85 VAL A CA 1
ATOM 648 C C . VAL A 1 91 ? 27.192 42.551 3.905 1.00 44.80 85 VAL A C 1
ATOM 649 O O . VAL A 1 91 ? 26.685 41.598 4.491 1.00 45.55 85 VAL A O 1
ATOM 653 N N . SER A 1 92 ? 28.414 42.494 3.397 1.00 42.92 86 SER A N 1
ATOM 654 C CA . SER A 1 92 ? 29.225 41.305 3.578 1.00 42.02 86 SER A CA 1
ATOM 655 C C . SER A 1 92 ? 30.472 41.762 4.288 1.00 42.99 86 SER A C 1
ATOM 656 O O . SER A 1 92 ? 30.890 42.919 4.177 1.00 45.31 86 SER A O 1
ATOM 659 N N . PHE A 1 93 ? 31.065 40.866 5.054 1.00 45.66 87 PHE A N 1
ATOM 660 C CA . PHE A 1 93 ? 32.310 41.224 5.681 1.00 45.47 87 PHE A CA 1
ATOM 661 C C . PHE A 1 93 ? 33.398 40.609 4.804 1.00 47.18 87 PHE A C 1
ATOM 662 O O . PHE A 1 93 ? 33.500 39.397 4.726 1.00 47.06 87 PHE A O 1
ATOM 670 N N . ASN A 1 94 ? 34.135 41.446 4.078 1.00 45.94 88 ASN A N 1
ATOM 671 C CA . ASN A 1 94 ? 35.258 41.008 3.230 1.00 48.47 88 ASN A CA 1
ATOM 672 C C . ASN A 1 94 ? 35.155 40.587 1.788 1.00 53.38 88 ASN A C 1
ATOM 673 O O . ASN A 1 94 ? 36.184 40.330 1.167 1.00 65.18 88 ASN A O 1
ATOM 678 N N . GLY A 1 95 ? 33.991 40.462 1.205 1.00 53.41 89 GLY A N 1
ATOM 679 C CA . GLY A 1 95 ? 34.068 40.055 -0.194 1.00 52.40 89 GLY A CA 1
ATOM 680 C C . GLY A 1 95 ? 34.254 41.242 -1.128 1.00 48.33 89 GLY A C 1
ATOM 681 O O . GLY A 1 95 ? 34.514 42.365 -0.692 1.00 45.43 89 GLY A O 1
ATOM 682 N N . GLU A 1 96 ? 34.120 40.996 -2.419 1.00 48.66 90 GLU A N 1
ATOM 683 C CA . GLU A 1 96 ? 34.222 42.055 -3.414 1.00 56.62 90 GLU A CA 1
ATOM 684 C C . GLU A 1 96 ? 32.784 42.141 -3.936 1.00 58.54 90 GLU A C 1
ATOM 685 O O . GLU A 1 96 ? 32.209 41.131 -4.343 1.00 59.65 90 GLU A O 1
ATOM 691 N N . VAL A 1 97 ? 32.189 43.326 -3.934 1.00 61.54 91 VAL A N 1
ATOM 692 C CA . VAL A 1 97 ? 30.799 43.426 -4.381 1.00 63.72 91 VAL A CA 1
ATOM 693 C C . VAL A 1 97 ? 30.508 44.627 -5.314 1.00 65.45 91 VAL A C 1
ATOM 694 O O . VAL A 1 97 ? 31.163 45.669 -5.211 1.00 70.08 91 VAL A O 1
ATOM 698 N N . LYS A 1 98 ? 29.576 44.468 -6.256 1.00 63.48 92 LYS A N 1
ATOM 699 C CA . LYS A 1 98 ? 29.221 45.569 -7.173 1.00 62.72 92 LYS A CA 1
ATOM 700 C C . LYS A 1 98 ? 27.696 45.650 -7.266 1.00 61.84 92 LYS A C 1
ATOM 701 O O . LYS A 1 98 ? 27.013 44.662 -7.562 1.00 61.07 92 LYS A O 1
ATOM 707 N N . GLY A 1 99 ? 27.141 46.817 -7.010 1.00 61.17 93 GLY A N 1
ATOM 708 C CA . GLY A 1 99 ? 25.706 46.900 -7.092 1.00 64.01 93 GLY A CA 1
ATOM 709 C C . GLY A 1 99 ? 25.190 48.006 -6.223 1.00 68.04 93 GLY A C 1
ATOM 710 O O . GLY A 1 99 ? 25.957 48.767 -5.621 1.00 69.40 93 GLY A O 1
ATOM 711 N N . GLU A 1 100 ? 23.875 48.103 -6.142 1.00 67.43 94 GLU A N 1
ATOM 712 C CA . GLU A 1 100 ? 23.338 49.165 -5.358 1.00 67.86 94 GLU A CA 1
ATOM 713 C C . GLU A 1 100 ? 22.884 48.776 -3.983 1.00 66.94 94 GLU A C 1
ATOM 714 O O . GLU A 1 100 ? 23.180 49.493 -3.048 1.00 70.74 94 GLU A O 1
ATOM 720 N N . ASN A 1 101 ? 22.184 47.665 -3.810 1.00 60.50 95 ASN A N 1
ATOM 721 C CA . ASN A 1 101 ? 21.753 47.312 -2.453 1.00 56.40 95 ASN A CA 1
ATOM 722 C C . ASN A 1 101 ? 22.703 46.274 -1.821 1.00 53.30 95 ASN A C 1
ATOM 723 O O . ASN A 1 101 ? 22.283 45.422 -1.038 1.00 50.88 95 ASN A O 1
ATOM 728 N N . ILE A 1 102 ? 23.982 46.366 -2.169 1.00 51.26 96 ILE A N 1
ATOM 729 C CA . ILE A 1 102 ? 24.989 45.446 -1.686 1.00 48.21 96 ILE A CA 1
ATOM 730 C C . ILE A 1 102 ? 26.253 46.227 -1.358 1.00 45.51 96 ILE A C 1
ATOM 731 O O . ILE A 1 102 ? 26.677 47.070 -2.138 1.00 46.79 96 ILE A O 1
ATOM 736 N N . THR A 1 103 ? 26.824 45.951 -0.188 1.00 41.89 97 THR A N 1
ATOM 737 C CA . THR A 1 103 ? 28.036 46.598 0.299 1.00 41.70 97 THR A CA 1
ATOM 738 C C . THR A 1 103 ? 29.032 45.545 0.825 1.00 45.77 97 THR A C 1
ATOM 739 O O . THR A 1 103 ? 28.684 44.366 0.963 1.00 46.17 97 THR A O 1
ATOM 743 N N . SER A 1 104 ? 30.271 45.948 1.095 1.00 42.02 98 SER A N 1
ATOM 744 C CA . SER A 1 104 ? 31.263 45.026 1.661 1.00 43.98 98 SER A CA 1
ATOM 745 C C . SER A 1 104 ? 32.149 45.823 2.599 1.00 47.77 98 SER A C 1
ATOM 746 O O . SER A 1 104 ? 32.506 46.964 2.334 1.00 49.30 98 SER A O 1
ATOM 749 N N . LEU A 1 105 ? 32.501 45.206 3.709 1.00 48.97 99 LEU A N 1
ATOM 750 C CA . LEU A 1 105 ? 33.306 45.876 4.697 1.00 48.70 99 LEU A CA 1
ATOM 751 C C . LEU A 1 105 ? 34.701 45.274 4.777 1.00 50.02 99 LEU A C 1
ATOM 752 O O . LEU A 1 105 ? 34.854 44.047 4.717 1.00 49.50 99 LEU A O 1
ATOM 757 N N . HIS A 1 106 ? 35.703 46.135 4.934 1.00 47.30 100 HIS A N 1
ATOM 758 C CA . HIS A 1 106 ? 37.092 45.694 5.066 1.00 49.36 100 HIS A CA 1
ATOM 759 C C . HIS A 1 106 ? 37.858 46.510 6.111 1.00 53.10 100 HIS A C 1
ATOM 760 O O . HIS A 1 106 ? 37.704 47.730 6.209 1.00 57.04 100 HIS A O 1
ATOM 767 N N . PHE A 1 107 ? 38.672 45.834 6.910 1.00 52.59 101 PHE A N 1
ATOM 768 C CA . PHE A 1 107 ? 39.476 46.526 7.895 1.00 45.65 101 PHE A CA 1
ATOM 769 C C . PHE A 1 107 ? 40.836 46.712 7.278 1.00 47.72 101 PHE A C 1
ATOM 770 O O . PHE A 1 107 ? 41.380 45.817 6.620 1.00 42.25 101 PHE A O 1
ATOM 778 N N . GLU A 1 108 ? 41.368 47.908 7.483 1.00 52.79 102 GLU A N 1
ATOM 779 C CA . GLU A 1 108 ? 42.658 48.264 6.953 1.00 54.41 102 GLU A CA 1
ATOM 780 C C . GLU A 1 108 ? 43.695 47.690 7.909 1.00 50.65 102 GLU A C 1
ATOM 781 O O . GLU A 1 108 ? 43.684 48.002 9.094 1.00 50.43 102 GLU A O 1
ATOM 787 N N . GLY A 1 109 ? 44.585 46.846 7.392 1.00 50.15 103 GLY A N 1
ATOM 788 C CA . GLY A 1 109 ? 45.572 46.202 8.248 1.00 51.87 103 GLY A CA 1
ATOM 789 C C . GLY A 1 109 ? 46.986 46.735 8.455 1.00 51.78 103 GLY A C 1
ATOM 790 O O . GLY A 1 109 ? 47.525 46.616 9.553 1.00 48.31 103 GLY A O 1
ATOM 791 N N . TYR A 1 110 ? 47.602 47.300 7.420 1.00 55.97 104 TYR A N 1
ATOM 792 C CA . TYR A 1 110 ? 48.968 47.819 7.536 1.00 55.45 104 TYR A CA 1
ATOM 793 C C . TYR A 1 110 ? 49.202 48.732 8.748 1.00 57.76 104 TYR A C 1
ATOM 794 O O . TYR A 1 110 ? 50.086 48.461 9.561 1.00 56.59 104 TYR A O 1
ATOM 803 N N . ALA A 1 111 ? 48.417 49.803 8.876 1.00 59.20 105 ALA A N 1
ATOM 804 C CA . ALA A 1 111 ? 48.575 50.739 9.995 1.00 59.16 105 ALA A CA 1
ATOM 805 C C . ALA A 1 111 ? 48.732 50.071 11.341 1.00 61.29 105 ALA A C 1
ATOM 806 O O . ALA A 1 111 ? 49.792 50.131 11.967 1.00 61.81 105 ALA A O 1
ATOM 816 N N . GLY A 1 113 ? 49.355 47.231 12.233 1.00 51.70 107 GLY A N 1
ATOM 817 C CA . GLY A 1 113 ? 50.495 46.348 12.375 1.00 54.72 107 GLY A CA 1
ATOM 818 C C . GLY A 1 113 ? 51.772 47.115 12.618 1.00 56.65 107 GLY A C 1
ATOM 819 O O . GLY A 1 113 ? 52.646 46.697 13.379 1.00 54.71 107 GLY A O 1
ATOM 820 N N . TYR A 1 114 ? 51.862 48.259 11.957 1.00 56.63 108 TYR A N 1
ATOM 821 C CA . TYR A 1 114 ? 53.008 49.115 12.062 1.00 51.33 108 TYR A CA 1
ATOM 822 C C . TYR A 1 114 ? 53.151 49.555 13.510 1.00 49.74 108 TYR A C 1
ATOM 823 O O . TYR A 1 114 ? 54.104 49.183 14.197 1.00 52.11 108 TYR A O 1
ATOM 832 N N . PHE A 1 115 ? 52.194 50.340 13.982 1.00 48.14 109 PHE A N 1
ATOM 833 C CA . PHE A 1 115 ? 52.216 50.827 15.357 1.00 51.00 109 PHE A CA 1
ATOM 834 C C . PHE A 1 115 ? 52.419 49.723 16.380 1.00 54.83 109 PHE A C 1
ATOM 835 O O . PHE A 1 115 ? 53.075 49.942 17.404 1.00 56.81 109 PHE A O 1
ATOM 843 N N . GLY A 1 116 ? 51.825 48.554 16.113 1.00 54.18 110 GLY A N 1
ATOM 844 C CA . GLY A 1 116 ? 51.966 47.410 16.995 1.00 49.17 110 GLY A CA 1
ATOM 845 C C . GLY A 1 116 ? 53.418 46.967 16.972 1.00 49.21 110 GLY A C 1
ATOM 846 O O . GLY A 1 116 ? 54.001 46.634 18.006 1.00 48.66 110 GLY A O 1
ATOM 847 N N . GLY A 1 117 ? 53.995 46.961 15.774 1.00 48.75 111 GLY A N 1
ATOM 848 C CA . GLY A 1 117 ? 55.390 46.599 15.617 1.00 52.29 111 GLY A CA 1
ATOM 849 C C . GLY A 1 117 ? 56.329 47.594 16.304 1.00 56.44 111 GLY A C 1
ATOM 850 O O . GLY A 1 117 ? 57.437 47.221 16.712 1.00 55.61 111 GLY A O 1
ATOM 859 N N . VAL A 1 119 ? 55.807 49.138 19.241 1.00 61.73 113 VAL A N 1
ATOM 860 C CA . VAL A 1 119 ? 55.799 48.682 20.624 1.00 57.02 113 VAL A CA 1
ATOM 861 C C . VAL A 1 119 ? 56.597 47.378 20.692 1.00 56.17 113 VAL A C 1
ATOM 862 O O . VAL A 1 119 ? 57.475 47.201 21.531 1.00 57.18 113 VAL A O 1
ATOM 866 N N . ALA A 1 120 ? 56.276 46.457 19.801 1.00 57.40 114 ALA A N 1
ATOM 867 C CA . ALA A 1 120 ? 56.955 45.173 19.776 1.00 58.55 114 ALA A CA 1
ATOM 868 C C . ALA A 1 120 ? 58.469 45.330 19.894 1.00 56.26 114 ALA A C 1
ATOM 869 O O . ALA A 1 120 ? 59.081 44.815 20.824 1.00 54.26 114 ALA A O 1
ATOM 871 N N . ALA A 1 121 ? 59.060 46.044 18.944 1.00 57.89 115 ALA A N 1
ATOM 872 C CA . ALA A 1 121 ? 60.502 46.262 18.917 1.00 59.23 115 ALA A CA 1
ATOM 873 C C . ALA A 1 121 ? 60.983 47.027 20.144 1.00 63.01 115 ALA A C 1
ATOM 874 O O . ALA A 1 121 ? 61.930 46.613 20.820 1.00 66.99 115 ALA A O 1
ATOM 876 N N . SER A 1 122 ? 60.338 48.148 20.435 1.00 60.16 116 SER A N 1
ATOM 877 C CA . SER A 1 122 ? 60.718 48.926 21.600 1.00 58.89 116 SER A CA 1
ATOM 878 C C . SER A 1 122 ? 60.832 48.043 22.834 1.00 59.44 116 SER A C 1
ATOM 879 O O . SER A 1 122 ? 61.688 48.236 23.668 1.00 64.57 116 SER A O 1
ATOM 890 N N . SER A 1 124 ? 61.708 44.974 22.959 1.00 62.52 118 SER A N 1
ATOM 891 C CA . SER A 1 124 ? 62.533 43.811 22.739 1.00 63.03 118 SER A CA 1
ATOM 892 C C . SER A 1 124 ? 63.909 43.979 23.316 1.00 66.18 118 SER A C 1
ATOM 893 O O . SER A 1 124 ? 64.501 45.068 23.274 1.00 67.89 118 SER A O 1
ATOM 896 N N . GLU A 1 125 ? 64.404 42.887 23.876 1.00 66.54 119 GLU A N 1
ATOM 897 C CA . GLU A 1 125 ? 65.737 42.870 24.433 1.00 70.09 119 GLU A CA 1
ATOM 898 C C . GLU A 1 125 ? 66.718 42.480 23.332 1.00 70.35 119 GLU A C 1
ATOM 899 O O . GLU A 1 125 ? 67.731 43.142 23.136 1.00 74.88 119 GLU A O 1
ATOM 905 N N . THR A 1 126 ? 66.383 41.421 22.598 1.00 67.35 120 THR A N 1
ATOM 906 C CA . THR A 1 126 ? 67.218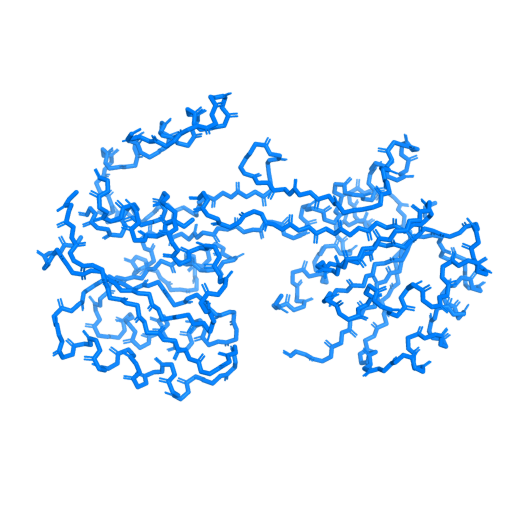 40.919 21.519 1.00 66.12 120 THR A CA 1
ATOM 907 C C . THR A 1 126 ? 67.034 41.628 20.200 1.00 67.86 120 THR A C 1
ATOM 908 O O . THR A 1 126 ? 67.539 41.164 19.183 1.00 67.56 120 THR A O 1
ATOM 912 N N . HIS A 1 127 ? 66.311 42.735 20.188 1.00 71.32 121 HIS A N 1
ATOM 913 C CA . HIS A 1 127 ? 66.083 43.416 18.922 1.00 73.40 121 HIS A CA 1
ATOM 914 C C . HIS A 1 127 ? 65.725 42.410 17.828 1.00 72.95 121 HIS A C 1
ATOM 915 O O . HIS A 1 127 ? 66.173 42.520 16.684 1.00 69.63 121 HIS A O 1
ATOM 922 N N . LYS A 1 128 ? 64.922 41.420 18.220 1.00 71.40 122 LYS A N 1
ATOM 923 C CA . LYS A 1 128 ? 64.445 40.363 17.338 1.00 68.31 122 LYS A CA 1
ATOM 924 C C . LYS A 1 128 ? 62.955 40.110 17.592 1.00 69.84 122 LYS A C 1
ATOM 925 O O . LYS A 1 128 ? 62.590 39.450 18.573 1.00 74.89 122 LYS A O 1
ATOM 931 N N . VAL A 1 129 ? 62.103 40.630 16.709 1.00 62.52 123 VAL A N 1
ATOM 932 C CA . VAL A 1 129 ? 60.661 40.466 16.835 1.00 54.34 123 VAL A CA 1
ATOM 933 C C . VAL A 1 129 ? 60.176 39.513 15.754 1.00 57.70 123 VAL A C 1
ATOM 934 O O . VAL A 1 129 ? 60.835 39.349 14.721 1.00 54.03 123 VAL A O 1
ATOM 938 N N . GLY A 1 130 ? 59.018 38.894 15.988 1.00 57.68 124 GLY A N 1
ATOM 939 C CA . GLY A 1 130 ? 58.484 37.957 15.013 1.00 52.23 124 GLY A CA 1
ATOM 940 C C . GLY A 1 130 ? 56.973 37.915 14.826 1.00 51.29 124 GLY A C 1
ATOM 941 O O . GLY A 1 130 ? 56.186 38.156 15.759 1.00 48.04 124 GLY A O 1
ATOM 942 N N . VAL A 1 131 ? 56.578 37.614 13.590 1.00 49.30 125 VAL A N 1
ATOM 943 C CA . VAL A 1 131 ? 55.188 37.473 13.233 1.00 49.91 125 VAL A CA 1
ATOM 944 C C . VAL A 1 131 ? 54.917 36.040 12.822 1.00 52.87 125 VAL A C 1
ATOM 945 O O . VAL A 1 131 ? 55.657 35.509 12.001 1.00 57.41 125 VAL A O 1
ATOM 949 N N . ILE A 1 132 ? 53.881 35.418 13.395 1.00 50.12 126 ILE A N 1
ATOM 950 C CA . ILE A 1 132 ? 53.447 34.072 12.981 1.00 46.84 126 ILE A CA 1
ATOM 951 C C . ILE A 1 132 ? 52.049 34.324 12.377 1.00 43.36 126 ILE A C 1
ATOM 952 O O . ILE A 1 132 ? 51.052 34.437 13.086 1.00 42.38 126 ILE A O 1
ATOM 957 N N . ALA A 1 133 ? 51.989 34.467 11.068 1.00 43.62 127 ALA A N 1
ATOM 958 C CA . ALA A 1 133 ? 50.725 34.731 10.416 1.00 47.29 127 ALA A CA 1
ATOM 959 C C . ALA A 1 133 ? 50.292 33.538 9.591 1.00 53.33 127 ALA A C 1
ATOM 960 O O . ALA A 1 133 ? 50.967 32.503 9.566 1.00 48.81 127 ALA A O 1
ATOM 962 N N . ALA A 1 134 ? 49.159 33.684 8.911 1.00 55.48 128 ALA A N 1
ATOM 963 C CA . ALA A 1 134 ? 48.628 32.593 8.115 1.00 51.34 128 ALA A CA 1
ATOM 964 C C . ALA A 1 134 ? 49.076 32.732 6.682 1.00 51.62 128 ALA A C 1
ATOM 965 O O . ALA A 1 134 ? 49.598 31.783 6.085 1.00 55.16 128 ALA A O 1
ATOM 967 N N . PHE A 1 135 ? 48.889 33.927 6.132 1.00 50.26 129 PHE A N 1
ATOM 968 C CA . PHE A 1 135 ? 49.265 34.171 4.752 1.00 50.21 129 PHE A CA 1
ATOM 969 C C . PHE A 1 135 ? 49.986 35.493 4.538 1.00 48.82 129 PHE A C 1
ATOM 970 O O . PHE A 1 135 ? 49.771 36.471 5.260 1.00 47.90 129 PHE A O 1
ATOM 978 N N . PRO A 1 136 ? 50.824 35.540 3.497 1.00 46.67 130 PRO A N 1
ATOM 979 C CA . PRO A 1 136 ? 51.643 36.675 3.069 1.00 45.52 130 PRO A CA 1
ATOM 980 C C . PRO A 1 136 ? 50.844 37.928 2.707 1.00 46.41 130 PRO A C 1
ATOM 981 O O . PRO A 1 136 ? 51.314 39.059 2.902 1.00 44.69 130 PRO A O 1
ATOM 985 N N . TRP A 1 137 ? 49.637 37.727 2.194 1.00 40.84 131 TRP A N 1
ATOM 986 C CA . TRP A 1 137 ? 48.816 38.855 1.827 1.00 40.81 131 TRP A CA 1
ATOM 987 C C . TRP A 1 137 ? 48.234 39.632 3.017 1.00 47.30 131 TRP A C 1
ATOM 988 O O . TRP A 1 137 ? 47.482 40.583 2.839 1.00 46.23 131 TRP A O 1
ATOM 999 N N . GLN A 1 138 ? 48.581 39.239 4.237 1.00 51.03 132 GLN A N 1
ATOM 1000 C CA . GLN A 1 138 ? 48.070 39.952 5.401 1.00 49.03 132 GLN A CA 1
ATOM 1001 C C . GLN A 1 138 ? 48.839 41.267 5.588 1.00 50.55 132 GLN A C 1
ATOM 1002 O O . GLN A 1 138 ? 50.037 41.266 5.893 1.00 54.19 132 GLN A O 1
ATOM 1008 N N . PRO A 1 139 ? 48.166 42.411 5.382 1.00 51.13 133 PRO A N 1
ATOM 1009 C CA . PRO A 1 139 ? 48.774 43.731 5.530 1.00 48.73 133 PRO A CA 1
ATOM 1010 C C . PRO A 1 139 ? 49.543 43.860 6.827 1.00 51.21 133 PRO A C 1
ATOM 1011 O O . PRO A 1 139 ? 50.691 44.290 6.809 1.00 55.01 133 PRO A O 1
ATOM 1015 N N . GLU A 1 140 ? 48.908 43.488 7.942 1.00 46.42 134 GLU A N 1
ATOM 1016 C CA . GLU A 1 140 ? 49.535 43.532 9.264 1.00 43.93 134 GLU A CA 1
ATOM 1017 C C . GLU A 1 140 ? 50.988 43.015 9.245 1.00 44.99 134 GLU A C 1
ATOM 1018 O O . GLU A 1 140 ? 51.841 43.515 9.992 1.00 43.77 134 GLU A O 1
ATOM 1024 N N . VAL A 1 141 ? 51.269 42.008 8.413 1.00 39.00 135 VAL A N 1
ATOM 1025 C CA . VAL A 1 141 ? 52.619 41.476 8.378 1.00 40.72 135 VAL A CA 1
ATOM 1026 C C . VAL A 1 141 ? 53.632 42.553 7.947 1.00 43.46 135 VAL A C 1
ATOM 1027 O O . VAL A 1 141 ? 54.677 42.690 8.575 1.00 43.32 135 VAL A O 1
ATOM 1031 N N . GLU A 1 142 ? 53.321 43.322 6.901 1.00 46.62 136 GLU A N 1
ATOM 1032 C CA . GLU A 1 142 ? 54.243 44.368 6.425 1.00 52.82 136 GLU A CA 1
ATOM 1033 C C . GLU A 1 142 ? 54.351 45.476 7.453 1.00 49.72 136 GLU A C 1
ATOM 1034 O O . GLU A 1 142 ? 55.415 45.765 7.990 1.00 52.90 136 GLU A O 1
ATOM 1040 N N . GLY A 1 143 ? 53.227 46.102 7.717 1.00 46.18 137 GLY A N 1
ATOM 1041 C CA . GLY A 1 143 ? 53.212 47.172 8.676 1.00 47.91 137 GLY A CA 1
ATOM 1042 C C . GLY A 1 143 ? 53.909 46.801 9.953 1.00 51.45 137 GLY A C 1
ATOM 1043 O O . GLY A 1 143 ? 54.430 47.677 10.611 1.00 58.52 137 GLY A O 1
ATOM 1044 N N . PHE A 1 144 ? 53.932 45.522 10.307 1.00 53.98 138 PHE A N 1
ATOM 1045 C CA . PHE A 1 144 ? 54.576 45.107 11.553 1.00 55.52 138 PHE A CA 1
ATOM 1046 C C . PHE A 1 144 ? 56.081 45.232 11.455 1.00 52.85 138 PHE A C 1
ATOM 1047 O O . PHE A 1 144 ? 56.714 45.810 12.311 1.00 51.53 138 PHE A O 1
ATOM 1055 N N . VAL A 1 145 ? 56.631 44.630 10.416 1.00 58.77 139 VAL A N 1
ATOM 1056 C CA . VAL A 1 145 ? 58.061 44.648 10.114 1.00 63.16 139 VAL A CA 1
ATOM 1057 C C . VAL A 1 145 ? 58.543 46.108 10.011 1.00 65.75 139 VAL A C 1
ATOM 1058 O O . VAL A 1 145 ? 59.572 46.490 10.591 1.00 63.34 139 VAL A O 1
ATOM 1062 N N . ASP A 1 146 ? 57.785 46.919 9.278 1.00 63.21 140 ASP A N 1
ATOM 1063 C CA . ASP A 1 146 ? 58.142 48.310 9.129 1.00 65.12 140 ASP A CA 1
ATOM 1064 C C . ASP A 1 146 ? 58.170 49.026 10.480 1.00 67.73 140 ASP A C 1
ATOM 1065 O O . ASP A 1 146 ? 58.999 49.898 10.694 1.00 77.70 140 ASP A O 1
ATOM 1070 N N . GLY A 1 147 ? 57.275 48.669 11.391 1.00 63.03 141 GLY A N 1
ATOM 1071 C CA . GLY A 1 147 ? 57.289 49.299 12.699 1.00 60.76 141 GLY A CA 1
ATOM 1072 C C . GLY A 1 147 ? 58.546 48.879 13.459 1.00 64.83 141 GLY A C 1
ATOM 1073 O O . GLY A 1 147 ? 59.226 49.696 14.073 1.00 67.61 141 GLY A O 1
ATOM 1074 N N . ALA A 1 148 ? 58.879 47.599 13.428 1.00 64.36 142 ALA A N 1
ATOM 1075 C CA . ALA A 1 148 ? 60.055 47.140 14.137 1.00 67.75 142 ALA A CA 1
ATOM 1076 C C . ALA A 1 148 ? 61.314 47.604 13.416 1.00 76.91 142 ALA A C 1
ATOM 1077 O O . ALA A 1 148 ? 62.433 47.263 13.813 1.00 82.22 142 ALA A O 1
ATOM 1079 N N . LYS A 1 149 ? 61.141 48.355 12.332 1.00 79.09 143 LYS A N 1
ATOM 1080 C CA . LYS A 1 149 ? 62.293 48.899 11.615 1.00 77.03 143 LYS A CA 1
ATOM 1081 C C . LYS A 1 149 ? 62.252 50.379 11.937 1.00 75.71 143 LYS A C 1
ATOM 1082 O O . LYS A 1 149 ? 63.232 50.934 12.394 1.00 72.53 143 LYS A O 1
ATOM 1088 N N . TYR A 1 150 ? 61.118 51.026 11.723 1.00 76.46 144 TYR A N 1
ATOM 1089 C CA . TYR A 1 150 ? 61.056 52.432 12.036 1.00 78.39 144 TYR A CA 1
ATOM 1090 C C . TYR A 1 150 ? 61.711 52.803 13.353 1.00 83.33 144 TYR A C 1
ATOM 1091 O O . TYR A 1 150 ? 62.254 53.889 13.460 1.00 85.51 144 TYR A O 1
ATOM 1108 N N . ASN A 1 152 ? 64.158 50.995 15.985 1.00 79.40 146 ASN A N 1
ATOM 1109 C CA . ASN A 1 152 ? 64.890 50.117 16.855 1.00 76.20 146 ASN A CA 1
ATOM 1110 C C . ASN A 1 152 ? 65.681 49.270 15.904 1.00 77.55 146 ASN A C 1
ATOM 1111 O O . ASN A 1 152 ? 66.647 48.603 16.266 1.00 78.90 146 ASN A O 1
ATOM 1116 N N . GLU A 1 153 ? 65.234 49.309 14.661 1.00 77.83 147 GLU A N 1
ATOM 1117 C CA . GLU A 1 153 ? 65.840 48.526 13.613 1.00 77.82 147 GLU A CA 1
ATOM 1118 C C . GLU A 1 153 ? 66.077 47.103 14.115 1.00 76.19 147 GLU A C 1
ATOM 1119 O O . GLU A 1 153 ? 67.200 46.617 14.111 1.00 80.32 147 GLU A O 1
ATOM 1125 N N . SER A 1 154 ? 65.015 46.438 14.560 1.00 70.36 148 SER A N 1
ATOM 1126 C CA . SER A 1 154 ? 65.125 45.064 15.037 1.00 64.14 148 SER A CA 1
ATOM 1127 C C . SER A 1 154 ? 64.853 44.095 13.884 1.00 59.26 148 SER A C 1
ATOM 1128 O O . SER A 1 154 ? 63.884 44.248 13.146 1.00 55.51 148 SER A O 1
ATOM 1131 N N . GLU A 1 155 ? 65.711 43.099 13.727 1.00 58.79 149 GLU A N 1
ATOM 1132 C CA . GLU A 1 155 ? 65.515 42.104 12.685 1.00 62.40 149 GLU A CA 1
ATOM 1133 C C . GLU A 1 155 ? 64.184 41.376 12.936 1.00 67.05 149 GLU A C 1
ATOM 1134 O O . GLU A 1 155 ? 64.017 40.714 13.972 1.00 67.10 149 GLU A O 1
ATOM 1140 N N . ALA A 1 156 ? 63.257 41.493 11.977 1.00 65.95 150 ALA A N 1
ATOM 1141 C CA . ALA A 1 156 ? 61.929 40.877 12.065 1.00 60.25 150 ALA A CA 1
ATOM 1142 C C . ALA A 1 156 ? 61.826 39.479 11.449 1.00 55.38 150 ALA A C 1
ATOM 1143 O O . ALA A 1 156 ? 62.302 39.235 10.359 1.00 59.45 150 ALA A O 1
ATOM 1145 N N . PHE A 1 157 ? 61.203 38.557 12.166 1.00 52.33 151 PHE A N 1
ATOM 1146 C CA . PHE A 1 157 ? 61.033 37.212 11.651 1.00 54.10 151 PHE A CA 1
ATOM 1147 C C . PHE A 1 157 ? 59.573 36.937 11.346 1.00 52.64 151 PHE A C 1
ATOM 1148 O O . PHE A 1 157 ? 58.717 37.048 12.217 1.00 50.85 151 PHE A O 1
ATOM 1156 N N . VAL A 1 158 ? 59.304 36.560 10.104 1.00 52.21 152 VAL A N 1
ATOM 1157 C CA . VAL A 1 158 ? 57.956 36.253 9.668 1.00 47.77 152 VAL A CA 1
ATOM 1158 C C . VAL A 1 158 ? 57.870 34.801 9.273 1.00 43.40 152 VAL A C 1
ATOM 1159 O O . VAL A 1 158 ? 58.617 34.351 8.425 1.00 41.18 152 VAL A O 1
ATOM 1163 N N . ARG A 1 159 ? 56.969 34.076 9.927 1.00 45.99 153 ARG A N 1
ATOM 1164 C CA . ARG A 1 159 ? 56.704 32.665 9.637 1.00 47.35 153 ARG A CA 1
ATOM 1165 C C . ARG A 1 159 ? 55.226 32.590 9.269 1.00 47.07 153 ARG A C 1
ATOM 1166 O O . ARG A 1 159 ? 54.391 33.251 9.876 1.00 46.81 153 ARG A O 1
ATOM 1174 N N . TYR A 1 160 ? 54.910 31.783 8.271 1.00 47.39 154 TYR A N 1
ATOM 1175 C CA . TYR A 1 160 ? 53.537 31.633 7.820 1.00 44.84 154 TYR A CA 1
ATOM 1176 C C . TYR A 1 160 ? 52.945 30.285 8.215 1.00 43.98 154 TYR A C 1
ATOM 1177 O O . TYR A 1 160 ? 53.555 29.251 7.998 1.00 45.39 154 TYR A O 1
ATOM 1186 N N . VAL A 1 161 ? 51.763 30.295 8.826 1.00 44.58 155 VAL A N 1
ATOM 1187 C CA . VAL A 1 161 ? 51.084 29.037 9.149 1.00 40.80 155 VAL A CA 1
ATOM 1188 C C . VAL A 1 161 ? 50.290 28.729 7.890 1.00 45.40 155 VAL A C 1
ATOM 1189 O O . VAL A 1 161 ? 49.864 29.635 7.153 1.00 48.96 155 VAL A O 1
ATOM 1193 N N . GLY A 1 162 ? 50.056 27.472 7.603 1.00 44.51 156 GLY A N 1
ATOM 1194 C CA . GLY A 1 162 ? 49.292 27.263 6.391 1.00 48.76 156 GLY A CA 1
ATOM 1195 C C . GLY A 1 162 ? 47.935 27.952 6.447 1.00 49.64 156 GLY A C 1
ATOM 1196 O O . GLY A 1 162 ? 47.444 28.439 5.439 1.00 42.85 156 GLY A O 1
ATOM 1197 N N . GLU A 1 163 ? 47.308 27.939 7.632 1.00 60.85 157 GLU A N 1
ATOM 1198 C CA . GLU A 1 163 ? 45.988 28.554 7.839 1.00 63.03 157 GLU A CA 1
ATOM 1199 C C . GLU A 1 163 ? 45.721 29.250 9.190 1.00 55.64 157 GLU A C 1
ATOM 1200 O O . GLU A 1 163 ? 46.643 29.536 9.948 1.00 58.90 157 GLU A O 1
ATOM 1206 N N . TRP A 1 164 ? 44.455 29.528 9.483 1.00 49.70 158 TRP A N 1
ATOM 1207 C CA . TRP A 1 164 ? 44.095 30.218 10.711 1.00 52.80 158 TRP A CA 1
ATOM 1208 C C . TRP A 1 164 ? 43.788 29.372 11.941 1.00 56.88 158 TRP A C 1
ATOM 1209 O O . TRP A 1 164 ? 43.719 29.897 13.049 1.00 60.41 158 TRP A O 1
ATOM 1220 N N . THR A 1 165 ? 43.608 28.076 11.769 1.00 55.48 159 THR A N 1
ATOM 1221 C CA . THR A 1 165 ? 43.257 27.252 12.902 1.00 56.11 159 THR A CA 1
ATOM 1222 C C . THR A 1 165 ? 44.280 26.221 13.323 1.00 59.20 159 THR A C 1
ATOM 1223 O O . THR A 1 165 ? 44.022 25.455 14.265 1.00 63.56 159 THR A O 1
ATOM 1227 N N . ASP A 1 166 ? 45.432 26.190 12.658 1.00 53.66 160 ASP A N 1
ATOM 1228 C CA . ASP A 1 166 ? 46.462 25.206 12.994 1.00 48.40 160 ASP A CA 1
ATOM 1229 C C . ASP A 1 166 ? 47.353 25.574 14.211 1.00 45.47 160 ASP A C 1
ATOM 1230 O O . ASP A 1 166 ? 48.529 25.912 14.051 1.00 48.89 160 ASP A O 1
ATOM 1235 N N . ALA A 1 167 ? 46.810 25.475 15.418 1.00 37.09 161 ALA A N 1
ATOM 1236 C CA . ALA A 1 167 ? 47.549 25.827 16.613 1.00 37.89 161 ALA A CA 1
ATOM 1237 C C . ALA A 1 167 ? 48.834 25.032 16.733 1.00 43.89 161 ALA A C 1
ATOM 1238 O O . ALA A 1 167 ? 49.833 25.483 17.309 1.00 39.86 161 ALA A O 1
ATOM 1240 N N . ASP A 1 168 ? 48.782 23.824 16.195 1.00 50.08 162 ASP A N 1
ATOM 1241 C CA . ASP A 1 168 ? 49.902 22.915 16.235 1.00 48.40 162 ASP A CA 1
ATOM 1242 C C . ASP A 1 168 ? 51.085 23.551 15.528 1.00 50.94 162 ASP A C 1
ATOM 1243 O O . ASP A 1 168 ? 52.074 23.911 16.177 1.00 56.95 162 ASP A O 1
ATOM 1248 N N . LYS A 1 169 ? 50.966 23.705 14.208 1.00 44.31 163 LYS A N 1
ATOM 1249 C CA . LYS A 1 169 ? 52.006 24.297 13.389 1.00 42.60 163 LYS A CA 1
ATOM 1250 C C . LYS A 1 169 ? 52.395 25.668 13.935 1.00 48.98 163 LYS A C 1
ATOM 1251 O O . LYS A 1 169 ? 53.573 25.979 14.071 1.00 50.04 163 LYS A O 1
ATOM 1257 N N . ALA A 1 170 ? 51.396 26.490 14.243 1.00 49.56 164 ALA A N 1
ATOM 1258 C CA . ALA A 1 170 ? 51.644 27.824 14.765 1.00 41.26 164 ALA A CA 1
ATOM 1259 C C . ALA A 1 170 ? 52.530 27.742 15.992 1.00 44.97 164 ALA A C 1
ATOM 1260 O O . ALA A 1 170 ? 53.399 28.611 16.210 1.00 47.72 164 ALA A O 1
ATOM 1262 N N . LEU A 1 171 ? 52.303 26.713 16.811 1.00 43.03 165 LEU A N 1
ATOM 1263 C CA . LEU A 1 171 ? 53.104 26.567 18.005 1.00 47.41 165 LEU A CA 1
ATOM 1264 C C . LEU A 1 171 ? 54.519 26.139 17.614 1.00 54.57 165 LEU A C 1
ATOM 1265 O O . LEU A 1 171 ? 55.496 26.610 18.239 1.00 55.62 165 LEU A O 1
ATOM 1270 N N . GLU A 1 172 ? 54.651 25.280 16.593 1.00 48.75 166 GLU A N 1
ATOM 1271 C CA . GLU A 1 172 ? 55.992 24.886 16.148 1.00 53.74 166 GLU A CA 1
ATOM 1272 C C . GLU A 1 172 ? 56.752 26.136 15.684 1.00 57.99 166 GLU A C 1
ATOM 1273 O O . GLU A 1 172 ? 57.909 26.337 16.053 1.00 64.62 166 GLU A O 1
ATOM 1279 N N . LEU A 1 173 ? 56.106 26.972 14.875 1.00 54.59 167 LEU A N 1
ATOM 1280 C CA . LEU A 1 173 ? 56.733 28.197 14.418 1.00 56.03 167 LEU A CA 1
ATOM 1281 C C . LEU A 1 173 ? 57.135 29.045 15.632 1.00 61.55 167 LEU A C 1
ATOM 1282 O O . LEU A 1 173 ? 58.180 29.696 15.613 1.00 67.77 167 LEU A O 1
ATOM 1287 N N . PHE A 1 174 ? 56.320 29.050 16.687 1.00 60.25 168 PHE A N 1
ATOM 1288 C CA . PHE A 1 174 ? 56.685 29.804 17.891 1.00 58.64 168 PHE A CA 1
ATOM 1289 C C . PHE A 1 174 ? 58.008 29.263 18.424 1.00 58.42 168 PHE A C 1
ATOM 1290 O O . PHE A 1 174 ? 58.964 30.014 18.654 1.00 56.55 168 PHE A O 1
ATOM 1298 N N . GLN A 1 175 ? 58.030 27.945 18.629 1.00 58.16 169 GLN A N 1
ATOM 1299 C CA . GLN A 1 175 ? 59.205 27.234 19.120 1.00 60.52 169 GLN A CA 1
ATOM 1300 C C . GLN A 1 175 ? 60.432 27.550 18.250 1.00 60.48 169 GLN A C 1
ATOM 1301 O O . GLN A 1 175 ? 61.467 28.020 18.755 1.00 53.91 169 GLN A O 1
ATOM 1307 N N . GLU A 1 176 ? 60.307 27.279 16.951 1.00 56.89 170 GLU A N 1
ATOM 1308 C CA . GLU A 1 176 ? 61.349 27.590 15.978 1.00 55.79 170 GLU A CA 1
ATOM 1309 C C . GLU A 1 176 ? 61.987 28.977 16.215 1.00 57.88 170 GLU A C 1
ATOM 1310 O O . GLU A 1 176 ? 63.203 29.091 16.393 1.00 56.16 170 GLU A O 1
ATOM 1316 N N . LEU A 1 177 ? 61.161 30.024 16.164 1.00 54.27 171 LEU A N 1
ATOM 1317 C CA . LEU A 1 177 ? 61.634 31.384 16.361 1.00 55.27 171 LEU A CA 1
ATOM 1318 C C . LEU A 1 177 ? 62.128 31.546 17.784 1.00 57.79 171 LEU A C 1
ATOM 1319 O O . LEU A 1 177 ? 62.836 32.521 18.123 1.00 53.07 171 LEU A O 1
ATOM 1324 N N . GLN A 1 178 ? 61.723 30.609 18.635 1.00 60.30 172 GLN A N 1
ATOM 1325 C CA . GLN A 1 178 ? 62.167 30.662 20.021 1.00 70.65 172 GLN A CA 1
ATOM 1326 C C . GLN A 1 178 ? 63.681 30.447 19.946 1.00 74.12 172 GLN A C 1
ATOM 1327 O O . GLN A 1 178 ? 64.463 31.255 20.444 1.00 74.64 172 GLN A O 1
ATOM 1333 N N . LYS A 1 179 ? 64.077 29.369 19.276 1.00 73.03 173 LYS A N 1
ATOM 1334 C CA . LYS A 1 179 ? 65.479 29.030 19.097 1.00 69.90 173 LYS A CA 1
ATOM 1335 C C . LYS A 1 179 ? 66.199 30.020 18.173 1.00 72.14 173 LYS A C 1
ATOM 1336 O O . LYS A 1 179 ? 67.144 29.661 17.487 1.00 79.46 173 LYS A O 1
ATOM 1342 N N . GLU A 1 180 ? 65.769 31.267 18.147 1.00 69.25 174 GLU A N 1
ATOM 1343 C CA . GLU A 1 180 ? 66.416 32.236 17.281 1.00 70.00 174 GLU A CA 1
ATOM 1344 C C . GLU A 1 180 ? 66.472 33.537 18.051 1.00 71.49 174 GLU A C 1
ATOM 1345 O O . GLU A 1 180 ? 66.683 34.618 17.490 1.00 67.30 174 GLU A O 1
ATOM 1351 N N . GLN A 1 181 ? 66.273 33.397 19.358 1.00 72.86 175 GLN A N 1
ATOM 1352 C CA . GLN A 1 181 ? 66.294 34.499 20.309 1.00 73.06 175 GLN A CA 1
ATOM 1353 C C . GLN A 1 181 ? 65.266 35.578 20.007 1.00 69.86 175 GLN A C 1
ATOM 1354 O O . GLN A 1 181 ? 65.553 36.758 20.144 1.00 70.70 175 GLN A O 1
ATOM 1360 N N . VAL A 1 182 ? 64.071 35.173 19.588 1.00 67.86 176 VAL A N 1
ATOM 1361 C CA . VAL A 1 182 ? 63.008 36.136 19.319 1.00 65.83 176 VAL A CA 1
ATOM 1362 C C . VAL A 1 182 ? 62.273 36.238 20.661 1.00 64.18 176 VAL A C 1
ATOM 1363 O O . VAL A 1 182 ? 62.002 35.229 21.313 1.00 68.60 176 VAL A O 1
ATOM 1367 N N . ASP A 1 183 ? 61.940 37.448 21.076 1.00 63.33 177 ASP A N 1
ATOM 1368 C CA . ASP A 1 183 ? 61.300 37.618 22.368 1.00 64.54 177 ASP A CA 1
ATOM 1369 C C . ASP A 1 183 ? 59.982 38.410 22.403 1.00 61.77 177 ASP A C 1
ATOM 1370 O O . ASP A 1 183 ? 59.399 38.612 23.467 1.00 62.63 177 ASP A O 1
ATOM 1375 N N . VAL A 1 184 ? 59.531 38.890 21.255 1.00 56.70 178 VAL A N 1
ATOM 1376 C CA . VAL A 1 184 ? 58.264 39.601 21.179 1.00 51.74 178 VAL A CA 1
ATOM 1377 C C . VAL A 1 184 ? 57.560 38.996 19.971 1.00 51.81 178 VAL A C 1
ATOM 1378 O O . VAL A 1 184 ? 58.107 39.006 18.861 1.00 53.13 178 VAL A O 1
ATOM 1382 N N . PHE A 1 185 ? 56.364 38.452 20.196 1.00 50.70 179 PHE A N 1
ATOM 1383 C CA . PHE A 1 185 ? 55.594 37.821 19.125 1.00 49.10 179 PHE A CA 1
ATOM 1384 C C . PHE A 1 185 ? 54.222 38.450 18.743 1.00 50.21 179 PHE A C 1
ATOM 1385 O O . PHE A 1 185 ? 53.484 39.023 19.568 1.00 46.85 179 PHE A O 1
ATOM 1393 N N . TYR A 1 186 ? 53.923 38.361 17.451 1.00 48.86 180 TYR A N 1
ATOM 1394 C CA . TYR A 1 186 ? 52.686 38.873 16.880 1.00 45.95 180 TYR A CA 1
ATOM 1395 C C . TYR A 1 186 ? 52.047 37.670 16.198 1.00 44.39 180 TYR A C 1
ATOM 1396 O O . TYR A 1 186 ? 52.296 37.428 15.016 1.00 45.47 180 TYR A O 1
ATOM 1405 N N . PRO A 1 187 ? 51.246 36.878 16.938 1.00 44.03 181 PRO A N 1
ATOM 1406 C CA . PRO A 1 187 ? 50.618 35.697 16.308 1.00 43.12 181 PRO A CA 1
ATOM 1407 C C . PRO A 1 187 ? 49.300 36.119 15.660 1.00 44.65 181 PRO A C 1
ATOM 1408 O O . PRO A 1 187 ? 48.222 36.019 16.246 1.00 42.04 181 PRO A O 1
ATOM 1412 N N . ALA A 1 188 ? 49.433 36.603 14.428 1.00 46.66 182 ALA A N 1
ATOM 1413 C CA . ALA A 1 188 ? 48.339 37.156 13.666 1.00 49.33 182 ALA A CA 1
ATOM 1414 C C . ALA A 1 188 ? 47.419 36.192 12.948 1.00 54.01 182 ALA A C 1
ATOM 1415 O O . ALA A 1 188 ? 47.325 36.193 11.703 1.00 58.97 182 ALA A O 1
ATOM 1417 N N . GLY A 1 189 ? 46.719 35.393 13.751 1.00 52.30 183 GLY A N 1
ATOM 1418 C CA . GLY A 1 189 ? 45.763 34.418 13.238 1.00 47.52 183 GLY A CA 1
ATOM 1419 C C . GLY A 1 189 ? 44.734 34.234 14.318 1.00 38.80 183 GLY A C 1
ATOM 1420 O O . GLY A 1 189 ? 45.077 33.743 15.376 1.00 36.81 183 GLY A O 1
ATOM 1421 N N . ASP A 1 190 ? 43.492 34.655 14.080 1.00 43.40 184 ASP A N 1
ATOM 1422 C CA . ASP A 1 190 ? 42.421 34.532 15.103 1.00 41.82 184 ASP A CA 1
ATOM 1423 C C . ASP A 1 190 ? 42.319 33.130 15.623 1.00 34.07 184 ASP A C 1
ATOM 1424 O O . ASP A 1 190 ? 42.295 32.902 16.820 1.00 31.61 184 ASP A O 1
ATOM 1429 N N . GLY A 1 191 ? 42.247 32.181 14.711 1.00 31.39 185 GLY A N 1
ATOM 1430 C CA . GLY A 1 191 ? 42.160 30.809 15.152 1.00 36.50 185 GLY A CA 1
ATOM 1431 C C . GLY A 1 191 ? 43.144 30.341 16.219 1.00 39.18 185 GLY A C 1
ATOM 1432 O O . GLY A 1 191 ? 42.703 29.825 17.248 1.00 36.24 185 GLY A O 1
ATOM 1433 N N . TYR A 1 192 ? 44.457 30.528 16.006 1.00 40.78 186 TYR A N 1
ATOM 1434 C CA . TYR A 1 192 ? 45.457 30.030 16.963 1.00 37.09 186 TYR A CA 1
ATOM 1435 C C . TYR A 1 192 ? 46.040 31.035 17.888 1.00 38.93 186 TYR A C 1
ATOM 1436 O O . TYR A 1 192 ? 46.880 30.698 18.699 1.00 45.58 186 TYR A O 1
ATOM 1445 N N . HIS A 1 193 ? 45.599 32.271 17.769 1.00 40.15 187 HIS A N 1
ATOM 1446 C CA . HIS A 1 193 ? 46.119 33.342 18.579 1.00 38.66 187 HIS A CA 1
ATOM 1447 C C . HIS A 1 193 ? 46.320 33.024 20.067 1.00 40.58 187 HIS A C 1
ATOM 1448 O O . HIS A 1 193 ? 47.455 33.122 20.566 1.00 40.90 187 HIS A O 1
ATOM 1455 N N . VAL A 1 194 ? 45.260 32.647 20.784 1.00 39.17 188 VAL A N 1
ATOM 1456 C CA . VAL A 1 194 ? 45.429 32.330 22.206 1.00 38.83 188 VAL A CA 1
ATOM 1457 C C . VAL A 1 194 ? 46.407 31.167 22.448 1.00 43.44 188 VAL A C 1
ATOM 1458 O O . VAL A 1 194 ? 47.374 31.316 23.205 1.00 46.76 188 VAL A O 1
ATOM 1462 N N . PRO A 1 195 ? 46.171 29.994 21.828 1.00 40.34 189 PRO A N 1
ATOM 1463 C CA . PRO A 1 195 ? 47.098 28.873 22.013 1.00 39.19 189 PRO A CA 1
ATOM 1464 C C . PRO A 1 195 ? 48.559 29.371 22.041 1.00 40.04 189 PRO A C 1
ATOM 1465 O O . PRO A 1 195 ? 49.338 29.005 22.919 1.00 41.36 189 PRO A O 1
ATOM 1469 N N . VAL A 1 196 ? 48.906 30.228 21.082 1.00 41.36 190 VAL A N 1
ATOM 1470 C CA . VAL A 1 196 ? 50.253 30.770 20.986 1.00 42.63 190 VAL A CA 1
ATOM 1471 C C . VAL A 1 196 ? 50.529 31.849 22.029 1.00 46.72 190 VAL A C 1
ATOM 1472 O O . VAL A 1 196 ? 51.648 31.928 22.526 1.00 51.53 190 VAL A O 1
ATOM 1476 N N . VAL A 1 197 ? 49.541 32.682 22.363 1.00 44.27 191 VAL A N 1
ATOM 1477 C CA . VAL A 1 197 ? 49.773 33.716 23.376 1.00 42.31 191 VAL A CA 1
ATOM 1478 C C . VAL A 1 197 ? 50.112 33.023 24.685 1.00 43.47 191 VAL A C 1
ATOM 1479 O O . VAL A 1 197 ? 51.049 33.403 25.381 1.00 45.40 191 VAL A O 1
ATOM 1483 N N . GLU A 1 198 ? 49.336 32.003 25.009 1.00 46.22 192 GLU A N 1
ATOM 1484 C CA . GLU A 1 198 ? 49.547 31.201 26.208 1.00 51.94 192 GLU A CA 1
ATOM 1485 C C . GLU A 1 198 ? 50.989 30.688 26.321 1.00 53.33 192 GLU A C 1
ATOM 1486 O O . GLU A 1 198 ? 51.693 30.986 27.294 1.00 52.47 192 GLU A O 1
ATOM 1492 N N . ALA A 1 199 ? 51.387 29.880 25.329 1.00 50.99 193 ALA A N 1
ATOM 1493 C CA . ALA A 1 199 ? 52.722 29.289 25.241 1.00 49.32 193 ALA A CA 1
ATOM 1494 C C . ALA A 1 199 ? 53.770 30.387 25.473 1.00 51.90 193 ALA A C 1
ATOM 1495 O O . ALA A 1 199 ? 54.852 30.147 26.018 1.00 54.59 193 ALA A O 1
ATOM 1497 N N . ILE A 1 200 ? 53.438 31.601 25.058 1.00 53.36 194 ILE A N 1
ATOM 1498 C CA . ILE A 1 200 ? 54.329 32.736 25.245 1.00 49.56 194 ILE A CA 1
ATOM 1499 C C . ILE A 1 200 ? 54.324 33.116 26.714 1.00 53.32 194 ILE A C 1
ATOM 1500 O O . ILE A 1 200 ? 55.361 33.097 27.359 1.00 52.67 194 ILE A O 1
ATOM 1505 N N . LYS A 1 201 ? 53.151 33.449 27.250 1.00 58.13 195 LYS A N 1
ATOM 1506 C CA . LYS A 1 201 ? 53.049 33.832 28.655 1.00 60.59 195 LYS A CA 1
ATOM 1507 C C . LYS A 1 201 ? 53.863 32.818 29.470 1.00 63.90 195 LYS A C 1
ATOM 1508 O O . LYS A 1 201 ? 54.584 33.170 30.414 1.00 64.53 195 LYS A O 1
ATOM 1514 N N . ASP A 1 202 ? 53.737 31.555 29.081 1.00 64.60 196 ASP A N 1
ATOM 1515 C CA . ASP A 1 202 ? 54.451 30.460 29.718 1.00 63.82 196 ASP A CA 1
ATOM 1516 C C . ASP A 1 202 ? 55.959 30.721 29.587 1.00 62.83 196 ASP A C 1
ATOM 1517 O O . ASP A 1 202 ? 56.638 30.889 30.583 1.00 65.93 196 ASP A O 1
ATOM 1522 N N . GLN A 1 203 ? 56.478 30.767 28.363 1.00 61.64 197 GLN A N 1
ATOM 1523 C CA . GLN A 1 203 ? 57.897 31.020 28.143 1.00 55.68 197 GLN A CA 1
ATOM 1524 C C . GLN A 1 203 ? 58.326 32.310 28.779 1.00 51.28 197 GLN A C 1
ATOM 1525 O O . GLN A 1 203 ? 59.488 32.519 28.996 1.00 56.28 197 GLN A O 1
ATOM 1531 N N . GLY A 1 204 ? 57.405 33.205 29.060 1.00 51.31 198 GLY A N 1
ATOM 1532 C CA . GLY A 1 204 ? 57.830 34.450 29.661 1.00 52.00 198 GLY A CA 1
ATOM 1533 C C . GLY A 1 204 ? 58.210 35.507 28.644 1.00 56.66 198 GLY A C 1
ATOM 1534 O O . GLY A 1 204 ? 58.875 36.497 28.966 1.00 56.79 198 GLY A O 1
ATOM 1535 N N . ASP A 1 205 ? 57.802 35.308 27.399 1.00 60.13 199 ASP A N 1
ATOM 1536 C CA . ASP A 1 205 ? 58.094 36.306 26.381 1.00 64.67 199 ASP A CA 1
ATOM 1537 C C . ASP A 1 205 ? 56.906 37.292 26.274 1.00 64.17 199 ASP A C 1
ATOM 1538 O O . ASP A 1 205 ? 55.908 37.163 26.997 1.00 67.53 199 ASP A O 1
ATOM 1543 N N . PHE A 1 206 ? 57.031 38.281 25.395 1.00 60.64 200 PHE A N 1
ATOM 1544 C CA . PHE A 1 206 ? 55.988 39.289 25.162 1.00 56.54 200 PHE A CA 1
ATOM 1545 C C . PHE A 1 206 ? 55.205 39.051 23.866 1.00 50.43 200 PHE A C 1
ATOM 1546 O O . PHE A 1 206 ? 55.752 38.603 22.866 1.00 48.38 200 PHE A O 1
ATOM 1554 N N . ALA A 1 207 ? 53.915 39.346 23.878 1.00 47.50 201 ALA A N 1
ATOM 1555 C CA . ALA A 1 207 ? 53.160 39.172 22.657 1.00 45.93 201 ALA A CA 1
ATOM 1556 C C . ALA A 1 207 ? 52.371 40.430 22.327 1.00 46.26 201 ALA A C 1
ATOM 1557 O O . ALA A 1 207 ? 52.283 41.343 23.148 1.00 43.20 201 ALA A O 1
ATOM 1559 N N . ILE A 1 208 ? 51.852 40.491 21.100 1.00 50.14 202 ILE A N 1
ATOM 1560 C CA . ILE A 1 208 ? 50.984 41.599 20.667 1.00 51.56 202 ILE A CA 1
AT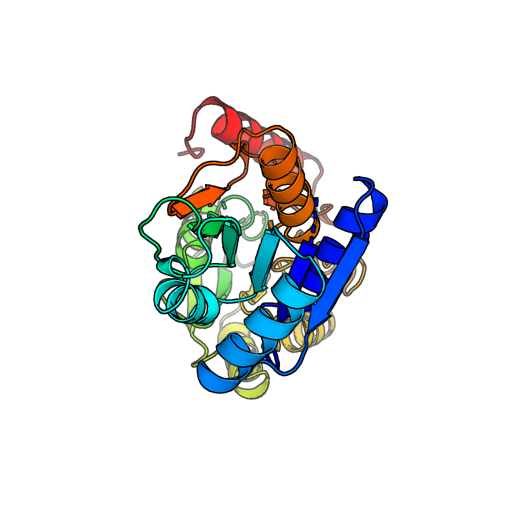OM 1561 C C . ILE A 1 208 ? 49.598 40.990 20.382 1.00 50.00 202 ILE A C 1
ATOM 1562 O O . ILE A 1 208 ? 49.488 40.024 19.618 1.00 47.87 202 ILE A O 1
ATOM 1567 N N . GLY A 1 209 ? 48.555 41.534 21.010 1.00 47.66 203 GLY A N 1
ATOM 1568 C CA . GLY A 1 209 ? 47.206 41.035 20.784 1.00 46.60 203 GLY A CA 1
ATOM 1569 C C . GLY A 1 209 ? 46.713 41.156 19.337 1.00 46.73 203 GLY A C 1
ATOM 1570 O O . GLY A 1 209 ? 47.109 42.058 18.590 1.00 45.09 203 GLY A O 1
ATOM 1571 N N . TYR A 1 210 ? 45.822 40.251 18.946 1.00 49.31 204 TYR A N 1
ATOM 1572 C CA . TYR A 1 210 ? 45.284 40.243 17.593 1.00 50.44 204 TYR A CA 1
ATOM 1573 C C . TYR A 1 210 ? 43.760 40.365 17.511 1.00 50.08 204 TYR A C 1
ATOM 1574 O O . TYR A 1 210 ? 43.042 39.544 18.072 1.00 49.61 204 TYR A O 1
ATOM 1583 N N . VAL A 1 211 ? 43.289 41.376 16.783 1.00 50.32 205 VAL A N 1
ATOM 1584 C CA . VAL A 1 211 ? 41.862 41.630 16.561 1.00 45.84 205 VAL A CA 1
ATOM 1585 C C . VAL A 1 211 ? 41.037 41.889 17.812 1.00 46.92 205 VAL A C 1
ATOM 1586 O O . VAL A 1 211 ? 39.949 42.422 17.717 1.00 53.51 205 VAL A O 1
ATOM 1590 N N . GLY A 1 212 ? 41.560 41.547 18.987 1.00 46.08 206 GLY A N 1
ATOM 1591 C CA . GLY A 1 212 ? 40.837 41.777 20.227 1.00 36.55 206 GLY A CA 1
ATOM 1592 C C . GLY A 1 212 ? 41.723 42.454 21.267 1.00 44.18 206 GLY A C 1
ATOM 1593 O O . GLY A 1 212 ? 42.937 42.358 21.212 1.00 44.29 206 GLY A O 1
ATOM 1594 N N . ASP A 1 213 ? 41.133 43.123 22.250 1.00 54.32 207 ASP A N 1
ATOM 1595 C CA . ASP A 1 213 ? 41.942 43.787 23.263 1.00 55.58 207 ASP A CA 1
ATOM 1596 C C . ASP A 1 213 ? 42.907 42.872 23.981 1.00 58.49 207 ASP A C 1
ATOM 1597 O O . ASP A 1 213 ? 43.876 43.356 24.579 1.00 67.69 207 ASP A O 1
ATOM 1602 N N . GLN A 1 214 ? 42.636 41.569 23.952 1.00 50.58 208 GLN A N 1
ATOM 1603 C CA . GLN A 1 214 ? 43.548 40.569 24.516 1.00 48.53 208 GLN A CA 1
ATOM 1604 C C . GLN A 1 214 ? 44.250 40.820 25.815 1.00 52.53 208 GLN A C 1
ATOM 1605 O O . GLN A 1 214 ? 44.983 39.952 26.234 1.00 54.35 208 GLN A O 1
ATOM 1611 N N . ALA A 1 215 ? 44.104 41.980 26.443 1.00 58.75 209 ALA A N 1
ATOM 1612 C CA . ALA A 1 215 ? 44.826 42.216 27.690 1.00 59.47 209 ALA A CA 1
ATOM 1613 C C . ALA A 1 215 ? 44.386 41.297 28.814 1.00 66.39 209 ALA A C 1
ATOM 1614 O O . ALA A 1 215 ? 45.203 40.619 29.417 1.00 70.61 209 ALA A O 1
ATOM 1616 N N . ASP A 1 216 ? 43.091 41.252 29.094 1.00 72.67 210 ASP A N 1
ATOM 1617 C CA . ASP A 1 216 ? 42.600 40.399 30.163 1.00 77.24 210 ASP A CA 1
ATOM 1618 C C . ASP A 1 216 ? 42.719 38.894 29.894 1.00 82.01 210 ASP A C 1
ATOM 1619 O O . ASP A 1 216 ? 42.667 38.080 30.814 1.00 84.85 210 ASP A O 1
ATOM 1624 N N . LEU A 1 217 ? 42.906 38.533 28.630 1.00 86.55 211 LEU A N 1
ATOM 1625 C CA . LEU A 1 217 ? 43.077 37.132 28.232 1.00 87.23 211 LEU A CA 1
ATOM 1626 C C . LEU A 1 217 ? 44.559 36.999 27.841 1.00 82.12 211 LEU A C 1
ATOM 1627 O O . LEU A 1 217 ? 44.938 36.794 26.672 1.00 78.46 211 LEU A O 1
ATOM 1632 N N . GLY A 1 218 ? 45.366 37.145 28.882 1.00 76.00 212 GLY A N 1
ATOM 1633 C CA . GLY A 1 218 ? 46.811 37.118 28.842 1.00 72.77 212 GLY A CA 1
ATOM 1634 C C . GLY A 1 218 ? 46.947 38.056 30.022 1.00 75.53 212 GLY A C 1
ATOM 1635 O O . GLY A 1 218 ? 46.054 38.045 30.877 1.00 84.62 212 GLY A O 1
ATOM 1636 N N . GLY A 1 219 ? 47.983 38.885 30.080 1.00 70.51 213 GLY A N 1
ATOM 1637 C CA . GLY A 1 219 ? 48.073 39.801 31.196 1.00 70.90 213 GLY A CA 1
ATOM 1638 C C . GLY A 1 219 ? 49.496 40.154 31.488 1.00 76.01 213 GLY A C 1
ATOM 1639 O O . GLY A 1 219 ? 50.269 39.306 31.986 1.00 84.93 213 GLY A O 1
ATOM 1640 N N . SER A 1 220 ? 49.836 41.406 31.177 1.00 72.43 214 SER A N 1
ATOM 1641 C CA . SER A 1 220 ? 51.191 41.944 31.328 1.00 72.76 214 SER A CA 1
ATOM 1642 C C . SER A 1 220 ? 52.135 41.270 30.316 1.00 75.65 214 SER A C 1
ATOM 1643 O O . SER A 1 220 ? 53.284 41.676 30.183 1.00 82.25 214 SER A O 1
ATOM 1646 N N . THR A 1 221 ? 51.660 40.230 29.626 1.00 70.65 215 THR A N 1
ATOM 1647 C CA . THR A 1 221 ? 52.427 39.544 28.578 1.00 60.79 215 THR A CA 1
ATOM 1648 C C . THR A 1 221 ? 52.019 40.236 27.271 1.00 61.79 215 THR A C 1
ATOM 1649 O O . THR A 1 221 ? 52.764 40.278 26.284 1.00 57.77 215 THR A O 1
ATOM 1653 N N . ILE A 1 222 ? 50.797 40.764 27.291 1.00 60.49 216 ILE A N 1
ATOM 1654 C CA . ILE A 1 222 ? 50.212 41.451 26.157 1.00 54.54 216 ILE A CA 1
ATOM 1655 C C . ILE A 1 222 ? 50.603 42.915 26.224 1.00 51.70 216 ILE A C 1
ATOM 1656 O O . ILE A 1 222 ? 49.942 43.706 26.882 1.00 54.83 216 ILE A O 1
ATOM 1661 N N . LEU A 1 223 ? 51.707 43.243 25.559 1.00 51.65 217 LEU A N 1
ATOM 1662 C CA . LEU A 1 223 ? 52.245 44.594 25.482 1.00 54.70 217 LEU A CA 1
ATOM 1663 C C . LEU A 1 223 ? 51.144 45.504 25.002 1.00 57.25 217 LEU A C 1
ATOM 1664 O O . LEU A 1 223 ? 50.906 46.581 25.555 1.00 54.17 217 LEU A O 1
ATOM 1669 N N . THR A 1 224 ? 50.485 45.043 23.944 1.00 59.84 218 THR A N 1
ATOM 1670 C CA . THR A 1 224 ? 49.360 45.744 23.329 1.00 59.17 218 THR A CA 1
ATOM 1671 C C . THR A 1 224 ? 48.664 44.817 22.340 1.00 55.68 218 THR A C 1
ATOM 1672 O O . THR A 1 224 ? 49.112 43.695 22.098 1.00 54.91 218 THR A O 1
ATOM 1676 N N . SER A 1 225 ? 47.566 45.293 21.772 1.00 51.58 219 SER A N 1
ATOM 1677 C CA . SER A 1 225 ? 46.805 44.513 20.831 1.00 45.04 219 SER A CA 1
ATOM 1678 C C . SER A 1 225 ? 46.407 45.364 19.633 1.00 44.78 219 SER A C 1
ATOM 1679 O O . SER A 1 225 ? 46.084 46.544 19.789 1.00 46.23 219 SER A O 1
ATOM 1682 N N . THR A 1 226 ? 46.465 44.773 18.439 1.00 40.68 220 THR A N 1
ATOM 1683 C CA . THR A 1 226 ? 46.044 45.459 17.221 1.00 42.68 220 THR A CA 1
ATOM 1684 C C . THR A 1 226 ? 44.527 45.158 17.093 1.00 44.63 220 THR A C 1
ATOM 1685 O O . THR A 1 226 ? 44.110 44.176 16.517 1.00 47.92 220 THR A O 1
ATOM 1689 N N . VAL A 1 227 ? 43.708 46.033 17.653 1.00 47.01 221 VAL A N 1
ATOM 1690 C CA . VAL A 1 227 ? 42.264 45.845 17.685 1.00 48.18 221 VAL A CA 1
ATOM 1691 C C . VAL A 1 227 ? 41.422 46.314 16.490 1.00 48.33 221 VAL A C 1
ATOM 1692 O O . VAL A 1 227 ? 41.624 47.407 15.967 1.00 44.71 221 VAL A O 1
ATOM 1696 N N . GLN A 1 228 ? 40.478 45.465 16.072 1.00 45.72 222 GLN A N 1
ATOM 1697 C CA . GLN A 1 228 ? 39.559 45.791 14.989 1.00 44.12 222 GLN A CA 1
ATOM 1698 C C . GLN A 1 228 ? 38.163 45.701 15.607 1.00 49.21 222 GLN A C 1
ATOM 1699 O O . GLN A 1 228 ? 37.742 44.634 16.040 1.00 48.95 222 GLN A O 1
ATOM 1705 N N . HIS A 1 229 ? 37.443 46.821 15.655 1.00 49.06 223 HIS A N 1
ATOM 1706 C CA . HIS A 1 229 ? 36.135 46.824 16.298 1.00 48.67 223 HIS A CA 1
ATOM 1707 C C . HIS A 1 229 ? 34.976 46.442 15.438 1.00 51.26 223 HIS A C 1
ATOM 1708 O O . HIS A 1 229 ? 34.224 47.304 14.976 1.00 55.65 223 HIS A O 1
ATOM 1715 N N . VAL A 1 230 ? 34.825 45.135 15.251 1.00 49.67 224 VAL A N 1
ATOM 1716 C CA . VAL A 1 230 ? 33.746 44.563 14.460 1.00 47.00 224 VAL A CA 1
ATOM 1717 C C . VAL A 1 230 ? 32.376 44.920 15.029 1.00 46.66 224 VAL A C 1
ATOM 1718 O O . VAL A 1 230 ? 31.460 45.268 14.280 1.00 44.21 224 VAL A O 1
ATOM 1722 N N . ASP A 1 231 ? 32.232 44.835 16.351 1.00 46.98 225 ASP A N 1
ATOM 1723 C CA . ASP A 1 231 ? 30.949 45.139 16.972 1.00 50.10 225 ASP A CA 1
ATOM 1724 C C . ASP A 1 231 ? 30.584 46.576 16.662 1.00 52.28 225 ASP A C 1
ATOM 1725 O O . ASP A 1 231 ? 29.429 46.883 16.327 1.00 49.25 225 ASP A O 1
ATOM 1730 N N . ASP A 1 232 ? 31.583 47.447 16.745 1.00 51.21 226 ASP A N 1
ATOM 1731 C CA . ASP A 1 232 ? 31.383 48.854 16.438 1.00 54.77 226 ASP A CA 1
ATOM 1732 C C . ASP A 1 232 ? 31.059 49.079 14.975 1.00 53.90 226 ASP A C 1
ATOM 1733 O O . ASP A 1 232 ? 30.132 49.810 14.636 1.00 56.80 226 ASP A O 1
ATOM 1738 N N . LEU A 1 233 ? 31.832 48.467 14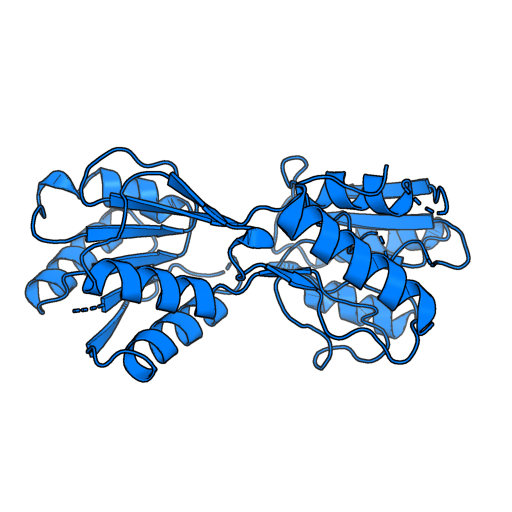.103 1.00 50.61 227 LEU A N 1
ATOM 1739 C CA . LEU A 1 233 ? 31.551 48.628 12.705 1.00 54.27 227 LEU A CA 1
ATOM 1740 C C . LEU A 1 233 ? 30.118 48.171 12.372 1.00 55.90 227 LEU A C 1
ATOM 1741 O O . LEU A 1 233 ? 29.444 48.804 11.554 1.00 56.80 227 LEU A O 1
ATOM 1746 N N . TYR A 1 234 ? 29.651 47.082 12.988 1.00 55.29 228 TYR A N 1
ATOM 1747 C CA . TYR A 1 234 ? 28.296 46.598 12.703 1.00 56.01 228 TYR A CA 1
ATOM 1748 C C . TYR A 1 234 ? 27.293 47.661 13.044 1.00 57.66 228 TYR A C 1
ATOM 1749 O O . TYR A 1 234 ? 26.466 48.009 12.236 1.00 61.04 228 TYR A O 1
ATOM 1758 N N . VAL A 1 235 ? 27.360 48.159 14.267 1.00 60.79 229 VAL A N 1
ATOM 1759 C CA . VAL A 1 235 ? 26.458 49.195 14.708 1.00 56.94 229 VAL A CA 1
ATOM 1760 C C . VAL A 1 235 ? 26.618 50.377 13.745 1.00 56.67 229 VAL A C 1
ATOM 1761 O O . VAL A 1 235 ? 25.652 50.819 13.146 1.00 59.65 229 VAL A O 1
ATOM 1765 N N . LEU A 1 236 ? 27.838 50.858 13.565 1.00 52.55 230 LEU A N 1
ATOM 1766 C CA . LEU A 1 236 ? 28.087 51.973 12.669 1.00 50.42 230 LEU A CA 1
ATOM 1767 C C . LEU A 1 236 ? 27.365 51.842 11.327 1.00 56.30 230 LEU A C 1
ATOM 1768 O O . LEU A 1 236 ? 26.611 52.736 10.914 1.00 61.95 230 LEU A O 1
ATOM 1773 N N . VAL A 1 237 ? 27.608 50.729 10.649 1.00 55.54 231 VAL A N 1
ATOM 1774 C CA . VAL A 1 237 ? 27.026 50.459 9.340 1.00 50.81 231 VAL A CA 1
ATOM 1775 C C . VAL A 1 237 ? 25.504 50.318 9.375 1.00 54.86 231 VAL A C 1
ATOM 1776 O O . VAL A 1 237 ? 24.842 50.603 8.400 1.00 58.23 231 VAL A O 1
ATOM 1780 N N . ALA A 1 238 ? 24.946 49.892 10.500 1.00 57.03 232 ALA A N 1
ATOM 1781 C CA . ALA A 1 238 ? 23.494 49.726 10.636 1.00 60.54 232 ALA A CA 1
ATOM 1782 C C . ALA A 1 238 ? 22.807 51.080 10.928 1.00 66.75 232 ALA A C 1
ATOM 1783 O O . ALA A 1 238 ? 21.579 51.237 10.795 1.00 69.85 232 ALA A O 1
ATOM 1785 N N . LYS A 1 239 ? 23.627 52.036 11.345 1.00 65.18 233 LYS A N 1
ATOM 1786 C CA . LYS A 1 239 ? 23.194 53.363 11.674 1.00 60.88 233 LYS A CA 1
ATOM 1787 C C . LYS A 1 239 ? 23.155 54.164 10.387 1.00 62.36 233 LYS A C 1
ATOM 1788 O O . LYS A 1 239 ? 22.253 54.961 10.180 1.00 66.93 233 LYS A O 1
ATOM 1794 N N . ARG A 1 240 ? 24.125 53.980 9.509 1.00 61.07 234 ARG A N 1
ATOM 1795 C CA . ARG A 1 240 ? 24.070 54.739 8.272 1.00 59.37 234 ARG A CA 1
ATOM 1796 C C . ARG A 1 240 ? 22.940 54.211 7.410 1.00 59.97 234 ARG A C 1
ATOM 1797 O O . ARG A 1 240 ? 22.260 54.971 6.730 1.00 61.23 234 ARG A O 1
ATOM 1805 N N . PHE A 1 241 ? 22.710 52.910 7.450 1.00 60.59 235 PHE A N 1
ATOM 1806 C CA . PHE A 1 241 ? 21.640 52.358 6.642 1.00 62.14 235 PHE A CA 1
ATOM 1807 C C . PHE A 1 241 ? 20.289 52.866 7.125 1.00 68.45 235 PHE A C 1
ATOM 1808 O O . PHE A 1 241 ? 19.307 52.901 6.378 1.00 73.19 235 PHE A O 1
ATOM 1816 N N . GLN A 1 242 ? 20.230 53.248 8.386 1.00 69.37 236 GLN A N 1
ATOM 1817 C CA . GLN A 1 242 ? 18.985 53.750 8.928 1.00 72.32 236 GLN A CA 1
ATOM 1818 C C . GLN A 1 242 ? 18.846 55.216 8.496 1.00 70.99 236 GLN A C 1
ATOM 1819 O O . GLN A 1 242 ? 17.781 55.648 8.083 1.00 70.61 236 GLN A O 1
ATOM 1825 N N . GLU A 1 243 ? 19.948 55.954 8.572 1.00 71.74 237 GLU A N 1
ATOM 1826 C CA . GLU A 1 243 ? 19.997 57.366 8.201 1.00 69.63 237 GLU A CA 1
ATOM 1827 C C . GLU A 1 243 ? 20.076 57.501 6.678 1.00 71.17 237 GLU A C 1
ATOM 1828 O O . GLU A 1 243 ? 20.577 58.510 6.148 1.00 75.59 237 GLU A O 1
ATOM 1834 N N . GLY A 1 244 ? 19.583 56.480 5.979 1.00 65.87 238 GLY A N 1
ATOM 1835 C CA . GLY A 1 244 ? 19.634 56.497 4.529 1.00 60.18 238 GLY A CA 1
ATOM 1836 C C . GLY A 1 244 ? 21.011 56.745 3.917 1.00 59.81 238 GLY A C 1
ATOM 1837 O O . GLY A 1 244 ? 21.172 56.587 2.712 1.00 60.04 238 GLY A O 1
ATOM 1838 N N . LYS A 1 245 ? 22.005 57.105 4.732 1.00 58.74 239 LYS A N 1
ATOM 1839 C CA . LYS A 1 245 ? 23.345 57.388 4.240 1.00 62.68 239 LYS A CA 1
ATOM 1840 C C . LYS A 1 245 ? 24.365 56.209 4.158 1.00 68.30 239 LYS A C 1
ATOM 1841 O O . LYS A 1 245 ? 25.529 56.401 4.507 1.00 72.75 239 LYS A O 1
ATOM 1847 N N . LEU A 1 246 ? 23.963 55.007 3.718 1.00 65.28 240 LEU A N 1
ATOM 1848 C CA . LEU A 1 246 ? 24.927 53.900 3.597 1.00 58.87 240 LEU A CA 1
ATOM 1849 C C . LEU A 1 246 ? 25.279 53.580 2.147 1.00 58.09 240 LEU A C 1
ATOM 1850 O O . LEU A 1 246 ? 24.439 53.109 1.375 1.00 49.29 240 LEU A O 1
ATOM 1855 N N . GLU A 1 247 ? 26.542 53.806 1.800 1.00 58.45 241 GLU A N 1
ATOM 1856 C CA . GLU A 1 247 ? 27.014 53.537 0.455 1.00 62.53 241 GLU A CA 1
ATOM 1857 C C . GLU A 1 247 ? 26.906 52.087 0.044 1.00 66.46 241 GLU A C 1
ATOM 1858 O O . GLU A 1 247 ? 26.525 51.207 0.827 1.00 68.16 241 GLU A O 1
ATOM 1864 N N . SER A 1 248 ? 27.263 51.848 -1.209 1.00 65.40 242 SER A N 1
ATOM 1865 C CA . SER A 1 248 ? 27.232 50.515 -1.778 1.00 64.58 242 SER A CA 1
ATOM 1866 C C . SER A 1 248 ? 28.648 50.249 -2.248 1.00 62.99 242 SER A C 1
ATOM 1867 O O . SER A 1 248 ? 29.465 51.180 -2.339 1.00 60.73 242 SER A O 1
ATOM 1870 N N . GLY A 1 249 ? 28.933 48.980 -2.519 1.00 58.11 243 GLY A N 1
ATOM 1871 C CA . GLY A 1 249 ? 30.260 48.609 -2.952 1.00 61.14 243 GLY A CA 1
ATOM 1872 C C . GLY A 1 249 ? 31.197 48.346 -1.784 1.00 63.16 243 GLY A C 1
ATOM 1873 O O . GLY A 1 249 ? 30.767 48.252 -0.638 1.00 67.85 243 GLY A O 1
ATOM 1874 N N . ASN A 1 250 ? 32.486 48.257 -2.073 1.00 57.41 244 ASN A N 1
ATOM 1875 C CA . ASN A 1 250 ? 33.478 47.959 -1.064 1.00 53.90 244 ASN A CA 1
ATOM 1876 C C . ASN A 1 250 ? 33.992 49.136 -0.257 1.00 53.10 244 ASN A C 1
ATOM 1877 O O . ASN A 1 250 ? 34.640 50.025 -0.782 1.00 51.35 244 ASN A O 1
ATOM 1882 N N . LEU A 1 251 ? 33.723 49.112 1.041 1.00 51.39 245 LEU A N 1
ATOM 1883 C CA . LEU A 1 251 ? 34.155 50.168 1.932 1.00 49.90 245 LEU A CA 1
ATOM 1884 C C . LEU A 1 251 ? 35.358 49.743 2.774 1.00 51.57 245 LEU A C 1
ATOM 1885 O O . LEU A 1 251 ? 35.430 48.607 3.210 1.00 58.51 245 LEU A O 1
ATOM 1890 N N . TYR A 1 252 ? 36.302 50.652 3.011 1.00 50.96 246 TYR A N 1
ATOM 1891 C CA . TYR A 1 252 ? 37.491 50.327 3.805 1.00 48.73 246 TYR A CA 1
ATOM 1892 C C . TYR A 1 252 ? 37.620 51.147 5.069 1.00 48.82 246 TYR A C 1
ATOM 1893 O O . TYR A 1 252 ? 37.508 52.363 5.015 1.00 51.05 246 TYR A O 1
ATOM 1902 N N . TYR A 1 253 ? 37.871 50.483 6.203 1.00 48.10 247 TYR A N 1
ATOM 1903 C CA . TYR A 1 253 ? 37.980 51.172 7.490 1.00 46.68 247 TYR A CA 1
ATOM 1904 C C . TYR A 1 253 ? 39.339 51.024 8.155 1.00 47.76 247 TYR A C 1
ATOM 1905 O O . TYR A 1 253 ? 39.970 49.973 8.057 1.00 47.86 247 TY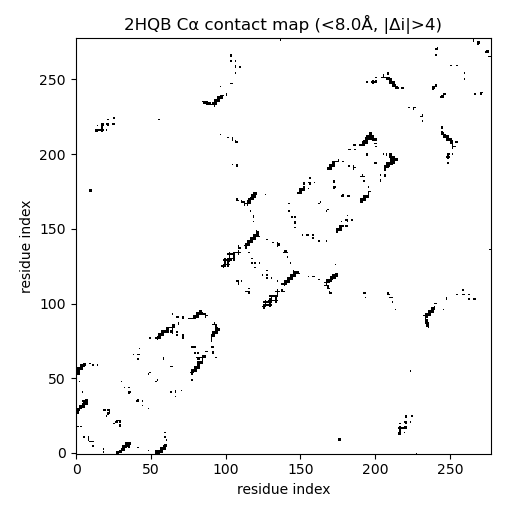R A O 1
ATOM 1914 N N . ASP A 1 254 ? 39.787 52.076 8.837 1.00 47.00 248 ASP A N 1
ATOM 1915 C CA . ASP A 1 254 ? 41.114 52.066 9.465 1.00 50.98 248 ASP A CA 1
ATOM 1916 C C . ASP A 1 254 ? 41.100 52.943 10.697 1.00 55.42 248 ASP A C 1
ATOM 1917 O O . ASP A 1 254 ? 40.029 53.249 11.220 1.00 58.84 248 ASP A O 1
ATOM 1922 N N . PHE A 1 255 ? 42.277 53.360 11.163 1.00 58.40 249 PHE A N 1
ATOM 1923 C CA . PHE A 1 255 ? 42.357 54.219 12.358 1.00 59.77 249 PHE A CA 1
ATOM 1924 C C . PHE A 1 255 ? 41.565 55.515 12.247 1.00 63.49 249 PHE A C 1
ATOM 1925 O O . PHE A 1 255 ? 41.032 56.010 13.228 1.00 60.99 249 PHE A O 1
ATOM 1933 N N . GLN A 1 256 ? 41.499 56.059 11.040 1.00 70.36 250 GLN A N 1
ATOM 1934 C CA . GLN A 1 256 ? 40.782 57.303 10.792 1.00 68.61 250 GLN A CA 1
ATOM 1935 C C . GLN A 1 256 ? 39.264 57.146 10.946 1.00 69.68 250 GLN A C 1
ATOM 1936 O O . GLN A 1 256 ? 38.585 58.075 11.354 1.00 73.30 250 GLN A O 1
ATOM 1942 N N . ASP A 1 257 ? 38.726 55.972 10.635 1.00 67.61 251 ASP A N 1
ATOM 1943 C CA . ASP A 1 257 ? 37.288 55.762 10.741 1.00 60.55 251 ASP A CA 1
ATOM 1944 C C . ASP A 1 257 ? 36.854 55.411 12.156 1.00 58.45 251 ASP A C 1
ATOM 1945 O O . ASP A 1 257 ? 35.665 55.292 12.421 1.00 60.87 251 ASP A O 1
ATOM 1950 N N . GLY A 1 258 ? 37.815 55.243 13.064 1.00 59.48 252 GLY A N 1
ATOM 1951 C CA . GLY A 1 258 ? 37.499 54.931 14.464 1.00 61.59 252 GLY A CA 1
ATOM 1952 C C . GLY A 1 258 ? 37.152 53.499 14.884 1.00 64.26 252 GLY A C 1
ATOM 1953 O O . GLY A 1 258 ? 36.717 53.253 16.016 1.00 63.07 252 GLY A O 1
ATOM 1954 N N . VAL A 1 259 ? 37.357 52.544 13.985 1.00 61.71 253 VAL A N 1
ATOM 1955 C CA . VAL A 1 259 ? 37.033 51.179 14.293 1.00 55.98 253 VAL A CA 1
ATOM 1956 C C . VAL A 1 259 ? 38.271 50.314 14.241 1.00 60.44 253 VAL A C 1
ATOM 1957 O O . VAL A 1 259 ? 38.200 49.087 14.044 1.00 64.03 253 VAL A O 1
ATOM 1961 N N . VAL A 1 260 ? 39.412 50.974 14.402 1.00 55.71 254 VAL A N 1
ATOM 1962 C CA . VAL A 1 260 ? 40.696 50.285 14.442 1.00 52.87 254 VAL A CA 1
ATOM 1963 C C . VAL A 1 260 ? 41.533 51.022 15.453 1.00 58.51 254 VAL A C 1
ATOM 1964 O O . VAL A 1 260 ? 41.580 52.254 15.449 1.00 65.03 254 VAL A O 1
ATOM 1968 N N . SER A 1 261 ? 42.203 50.274 16.316 1.00 57.76 255 SER A N 1
ATOM 1969 C CA . SER A 1 261 ? 43.016 50.896 17.342 1.00 55.24 255 SER A CA 1
ATOM 1970 C C . SER A 1 261 ? 44.118 50.002 17.916 1.00 53.54 255 SER A C 1
ATOM 1971 O O . SER A 1 261 ? 44.476 48.967 17.342 1.00 54.40 255 SER A O 1
ATOM 1974 N N . LEU A 1 262 ? 44.660 50.435 19.051 1.00 50.22 256 LEU A N 1
ATOM 1975 C CA . LEU A 1 262 ? 45.662 49.674 19.767 1.00 51.09 256 LEU A CA 1
ATOM 1976 C C . LEU A 1 262 ? 45.030 49.367 21.114 1.00 56.54 256 LEU A C 1
ATOM 1977 O O . LEU A 1 262 ? 44.213 50.144 21.605 1.00 53.20 256 LEU A O 1
ATOM 1982 N N . GLY A 1 263 ? 45.412 48.236 21.702 1.00 61.66 257 GLY A N 1
ATOM 1983 C CA . GLY A 1 263 ? 44.863 47.842 22.982 1.00 64.29 257 GLY A CA 1
ATOM 1984 C C . GLY A 1 263 ? 45.556 48.488 24.164 1.00 68.32 257 GLY A C 1
ATOM 1985 O O . GLY A 1 263 ? 46.649 49.048 24.019 1.00 68.10 257 GLY A O 1
ATOM 1986 N N . GLU A 1 264 ? 44.939 48.392 25.340 1.00 68.74 258 GLU A N 1
ATOM 1987 C CA . GLU A 1 264 ? 45.525 49.007 26.506 1.00 72.20 258 GLU A CA 1
ATOM 1988 C C . GLU A 1 264 ? 46.920 48.482 26.660 1.00 71.36 258 GLU A C 1
ATOM 1989 O O . GLU A 1 264 ? 47.137 47.269 26.685 1.00 73.60 258 GLU A O 1
ATOM 1995 N N . PHE A 1 265 ? 47.871 49.406 26.739 1.00 69.64 259 PHE A N 1
ATOM 1996 C CA . PHE A 1 265 ? 49.268 49.028 26.876 1.00 63.00 259 PHE A CA 1
ATOM 1997 C C . PHE A 1 265 ? 49.478 48.320 28.175 1.00 63.31 259 PHE A C 1
ATOM 1998 O O . PHE A 1 265 ? 48.690 48.463 29.100 1.00 65.85 259 PHE A O 1
ATOM 2006 N N . SER A 1 266 ? 50.535 47.529 28.226 1.00 64.17 260 SER A N 1
ATOM 2007 C CA . SER A 1 266 ? 50.884 46.825 29.434 1.00 64.71 260 SER A CA 1
ATOM 2008 C C . SER A 1 266 ? 51.575 47.810 30.381 1.00 73.48 260 SER A C 1
ATOM 2009 O O . SER A 1 266 ? 52.177 48.805 29.945 1.00 74.60 260 SER A O 1
ATOM 2012 N N . SER A 1 267 ? 51.464 47.528 31.680 1.00 77.73 261 SER A N 1
ATOM 2013 C CA . SER A 1 267 ? 52.086 48.323 32.740 1.00 74.00 261 SER A CA 1
ATOM 2014 C C . SER A 1 267 ? 53.574 48.362 32.392 1.00 73.86 261 SER A C 1
ATOM 2015 O O . SER A 1 267 ? 54.269 49.361 32.590 1.00 70.09 261 SER A O 1
ATOM 2018 N N . VAL A 1 268 ? 54.029 47.230 31.866 1.00 71.95 262 VAL A N 1
ATOM 2019 C CA . VAL A 1 268 ? 55.398 47.002 31.456 1.00 68.94 262 VAL A CA 1
ATOM 2020 C C . VAL A 1 268 ? 55.941 48.051 30.487 1.00 72.68 262 VAL A C 1
ATOM 2021 O O . VAL A 1 268 ? 57.087 48.481 30.594 1.00 73.81 262 VAL A O 1
ATOM 2025 N N . VAL A 1 269 ? 55.127 48.481 29.538 1.00 74.79 263 VAL A N 1
ATOM 2026 C CA . VAL A 1 269 ? 55.618 49.447 28.578 1.00 75.99 263 VAL A CA 1
ATOM 2027 C C . VAL A 1 269 ? 55.946 50.791 29.189 1.00 79.39 263 VAL A C 1
ATOM 2028 O O . VAL A 1 269 ? 55.135 51.390 29.884 1.00 82.11 263 VAL A O 1
ATOM 2032 N N . PRO A 1 270 ? 57.165 51.274 28.956 1.00 80.88 264 PRO A N 1
ATOM 2033 C CA . PRO A 1 270 ? 57.563 52.566 29.493 1.00 80.66 264 PRO A CA 1
ATOM 2034 C C . PRO A 1 270 ? 56.585 53.600 28.977 1.00 79.49 264 PRO A C 1
ATOM 2035 O O . PRO A 1 270 ? 56.206 53.581 27.810 1.00 75.99 264 PRO A O 1
ATOM 2039 N N . ASP A 1 271 ? 56.183 54.495 29.868 1.00 83.34 265 ASP A N 1
ATOM 2040 C CA . ASP A 1 271 ? 55.223 55.555 29.562 1.00 84.38 265 ASP A CA 1
ATOM 2041 C C . ASP A 1 271 ? 55.633 56.458 28.386 1.00 78.29 265 ASP A C 1
ATOM 2042 O O . ASP A 1 271 ? 54.816 57.214 27.879 1.00 73.53 265 ASP A O 1
ATOM 2047 N N . GLU A 1 272 ? 56.879 56.372 27.936 1.00 78.60 266 GLU A N 1
ATOM 2048 C CA . GLU A 1 272 ? 57.321 57.208 26.816 1.00 83.88 266 GLU A CA 1
ATOM 2049 C C . GLU A 1 272 ? 57.052 56.522 25.487 1.00 83.46 266 GLU A C 1
ATOM 2050 O O . GLU A 1 272 ? 56.594 57.142 24.528 1.00 84.22 266 GLU A O 1
ATOM 2056 N N . VAL A 1 273 ? 57.368 55.236 25.431 1.00 82.31 267 VAL A N 1
ATOM 2057 C CA . VAL A 1 273 ? 57.135 54.448 24.233 1.00 78.27 267 VAL A CA 1
ATOM 2058 C C . VAL A 1 273 ? 55.683 54.658 23.789 1.00 75.08 267 VAL A C 1
ATOM 2059 O O . VAL A 1 273 ? 55.411 54.812 22.600 1.00 73.89 267 VAL A O 1
ATOM 2063 N N . ARG A 1 274 ? 54.760 54.675 24.751 1.00 72.59 268 ARG A N 1
ATOM 2064 C CA . ARG A 1 274 ? 53.348 54.869 24.451 1.00 73.26 268 ARG A CA 1
ATOM 2065 C C . ARG A 1 274 ? 53.218 56.176 23.724 1.00 77.74 268 ARG A C 1
ATOM 2066 O O . ARG A 1 274 ? 52.959 56.195 22.521 1.00 78.10 268 ARG A O 1
ATOM 2074 N N . GLU A 1 275 ? 53.410 57.266 24.473 1.00 84.11 269 GLU A N 1
ATOM 2075 C CA . GLU A 1 275 ? 53.312 58.644 23.966 1.00 82.89 269 GLU A CA 1
ATOM 2076 C C . GLU A 1 275 ? 53.758 58.737 22.518 1.00 74.69 269 GLU A C 1
ATOM 2077 O O . GLU A 1 275 ? 53.063 59.301 21.689 1.00 69.82 269 GLU A O 1
ATOM 2083 N N . GLN A 1 276 ? 54.917 58.166 22.224 1.00 72.28 270 GLN A N 1
ATOM 2084 C CA . GLN A 1 276 ? 55.455 58.195 20.877 1.00 73.83 270 GLN A CA 1
ATOM 2085 C C . GL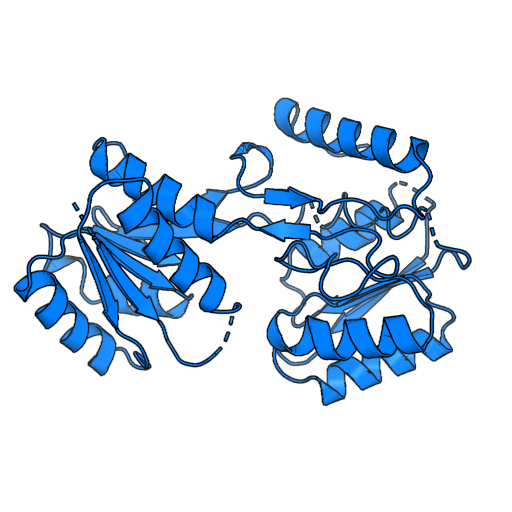N A 1 276 ? 54.470 57.679 19.825 1.00 78.07 270 GLN A C 1
ATOM 2086 O O . GLN A 1 276 ? 54.223 58.350 18.806 1.00 80.96 270 GLN A O 1
ATOM 2092 N N . ILE A 1 277 ? 53.917 56.490 20.096 1.00 75.39 271 ILE A N 1
ATOM 2093 C CA . ILE A 1 277 ? 52.941 55.807 19.242 1.00 69.39 271 ILE A CA 1
ATOM 2094 C C . ILE A 1 277 ? 51.601 56.529 19.244 1.00 64.85 271 ILE A C 1
ATOM 2095 O O . ILE A 1 277 ? 51.042 56.846 18.186 1.00 64.03 271 ILE A O 1
ATOM 2100 N N . THR A 1 278 ? 51.087 56.771 20.443 1.00 62.21 272 THR A N 1
ATOM 2101 C CA . THR A 1 278 ? 49.826 57.463 20.593 1.00 64.82 272 THR A CA 1
ATOM 2102 C C . THR A 1 278 ? 49.883 58.709 19.708 1.00 70.40 272 THR A C 1
ATOM 2103 O O . THR A 1 278 ? 48.875 59.124 19.117 1.00 70.53 272 THR A O 1
ATOM 2107 N N . ASP A 1 279 ? 51.078 59.286 19.591 1.00 75.44 273 ASP A N 1
ATOM 2108 C CA . ASP A 1 279 ? 51.276 60.469 18.754 1.00 79.82 273 ASP A CA 1
ATOM 2109 C C . ASP A 1 279 ? 51.406 60.105 17.276 1.00 79.76 273 ASP A C 1
ATOM 2110 O O . ASP A 1 279 ? 50.857 60.800 16.407 1.00 83.19 273 ASP A O 1
ATOM 2115 N N . ALA A 1 280 ? 52.120 59.019 16.985 1.00 74.68 274 ALA A N 1
ATOM 2116 C CA . ALA A 1 280 ? 52.274 58.572 15.600 1.00 68.87 274 ALA A CA 1
ATOM 2117 C C . ALA A 1 280 ? 50.892 58.251 15.038 1.00 67.88 274 ALA A C 1
ATOM 2118 O O . ALA A 1 280 ? 50.574 58.593 13.891 1.00 65.73 274 ALA A O 1
ATOM 2120 N N . ILE A 1 281 ? 50.070 57.603 15.859 1.00 66.42 275 ILE A N 1
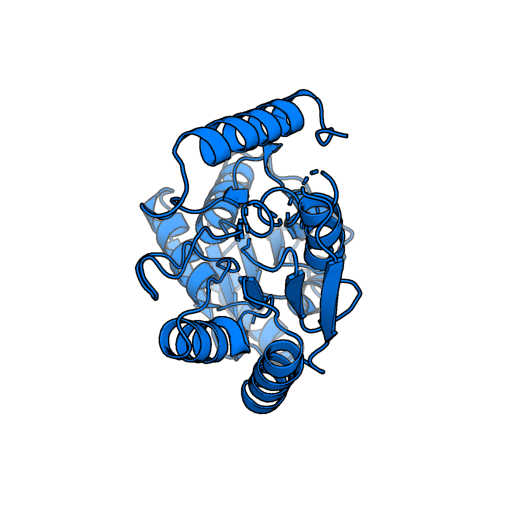ATOM 2121 C CA . ILE A 1 281 ? 48.730 57.237 15.445 1.00 68.33 275 ILE A CA 1
ATOM 2122 C C . ILE A 1 281 ? 47.908 58.487 15.116 1.00 70.24 275 ILE A C 1
ATOM 2123 O O . ILE A 1 281 ? 47.316 58.605 14.024 1.00 64.00 275 ILE A O 1
ATOM 2128 N N . SER A 1 282 ? 47.892 59.433 16.051 1.00 75.05 276 SER A N 1
ATOM 2129 C CA . SER A 1 282 ? 47.140 60.677 15.856 1.00 73.79 276 SER A CA 1
ATOM 2130 C C . SER A 1 282 ? 47.619 61.374 14.595 1.00 67.50 276 SER A C 1
ATOM 2131 O O . SER A 1 282 ? 46.817 61.916 13.820 1.00 62.79 276 SER A O 1
ATOM 2134 N N . THR A 1 283 ? 48.932 61.340 14.393 1.00 62.48 277 THR A N 1
ATOM 2135 C CA . THR A 1 283 ? 49.514 61.953 13.214 1.00 65.05 277 THR A CA 1
ATOM 2136 C C . THR A 1 283 ? 48.929 61.281 11.985 1.00 69.46 277 THR A C 1
ATOM 2137 O O . THR A 1 283 ? 48.323 61.948 11.131 1.00 68.13 277 THR A O 1
ATOM 2141 N N . TYR A 1 284 ? 49.099 59.955 11.924 1.00 71.91 278 TYR A N 1
ATOM 2142 C CA . TYR A 1 284 ? 48.592 59.133 10.825 1.00 68.63 278 TYR A CA 1
ATOM 2143 C C . TYR A 1 284 ? 47.081 59.338 10.654 1.00 64.57 278 TYR A C 1
ATOM 2144 O O . TYR A 1 284 ? 46.569 59.321 9.530 1.00 64.26 278 TYR A O 1
ATOM 2153 N N . ILE A 1 285 ? 46.357 59.516 11.752 1.00 61.10 279 ILE A N 1
ATOM 2154 C CA . ILE A 1 285 ? 44.933 59.763 11.611 1.00 66.63 279 ILE A CA 1
ATOM 2155 C C . ILE A 1 285 ? 44.644 61.061 10.819 1.00 77.22 279 ILE A C 1
ATOM 2156 O O . ILE A 1 285 ? 43.686 61.103 10.032 1.00 79.49 279 ILE A O 1
ATOM 2161 N N . GLN A 1 286 ? 45.456 62.109 11.023 1.00 82.33 280 GLN A N 1
ATOM 2162 C CA . GLN A 1 286 ? 45.263 63.385 10.308 1.00 83.80 280 GLN A CA 1
ATOM 2163 C C . GLN A 1 286 ? 46.052 63.452 9.002 1.00 82.39 280 GLN A C 1
ATOM 2164 O O . GLN A 1 286 ? 45.491 63.741 7.941 1.00 81.69 280 GLN A O 1
ATOM 2170 N N . THR A 1 287 ? 47.355 63.193 9.086 1.00 81.01 281 THR A N 1
ATOM 2171 C CA . THR A 1 287 ? 48.225 63.195 7.911 1.00 79.43 281 THR A CA 1
ATOM 2172 C C . THR A 1 287 ? 47.856 62.037 7.013 1.00 79.46 281 THR A C 1
ATOM 2173 O O . THR A 1 287 ? 47.236 62.205 5.962 1.00 80.66 281 THR A O 1
ATOM 2177 N N . GLY A 1 288 ? 48.253 60.851 7.455 1.00 78.44 282 GLY A N 1
ATOM 2178 C CA . GLY A 1 288 ? 47.993 59.644 6.704 1.00 76.99 282 GLY A CA 1
ATOM 2179 C C . GLY A 1 288 ? 49.343 59.036 6.428 1.00 78.05 282 GLY A C 1
ATOM 2180 O O . GLY A 1 288 ? 49.525 58.285 5.468 1.00 76.62 282 GLY A O 1
ATOM 2181 N N . GLN A 1 289 ? 50.304 59.369 7.280 1.00 79.65 283 GLN A N 1
ATOM 2182 C CA . GLN A 1 289 ? 51.640 58.854 7.101 1.00 83.28 283 GLN A CA 1
ATOM 2183 C C . GLN A 1 289 ? 52.292 58.364 8.379 1.00 84.47 283 GLN A C 1
ATOM 2184 O O . GLN A 1 289 ? 51.996 58.809 9.495 1.00 80.55 283 GLN A O 1
ATOM 2190 N N . PHE A 1 290 ? 53.207 57.431 8.178 1.00 88.47 284 PHE A N 1
ATOM 2191 C CA . PHE A 1 290 ? 53.912 56.802 9.267 1.00 90.33 284 PHE A CA 1
ATOM 2192 C C . PHE A 1 290 ? 55.208 57.495 9.593 1.00 91.95 284 PHE A C 1
ATOM 2193 O O . PHE A 1 290 ? 55.847 58.066 8.719 1.00 97.46 284 PHE A O 1
ATOM 2201 N N . PRO A 1 291 ? 55.597 57.471 10.873 1.00 90.69 285 PRO A N 1
ATOM 2202 C CA . PRO A 1 291 ? 56.816 58.083 11.385 1.00 88.65 285 PRO A CA 1
ATOM 2203 C C . PRO A 1 291 ? 58.108 57.783 10.635 1.00 86.92 285 PRO A C 1
ATOM 2204 O O . PRO A 1 291 ? 59.120 57.515 11.249 1.00 92.53 285 PRO A O 1
ATOM 2208 N N . HIS A 1 292 ? 58.089 57.802 9.314 1.00 83.38 286 HIS A N 1
ATOM 2209 C CA . HIS A 1 292 ? 59.325 57.590 8.584 1.00 84.02 286 HIS A CA 1
ATOM 2210 C C . HIS A 1 292 ? 59.252 58.198 7.186 1.00 84.36 286 HIS A C 1
ATOM 2211 O O . HIS A 1 292 ? 58.204 58.799 6.833 1.00 80.12 286 HIS A O 1
#

Nearest PDB structures (foldseek):
  2hqb-assembly1_A  TM=1.004E+00  e=1.349E-54  Halalkalibacterium halodurans
  7x0r-assembly1_A  TM=8.645E-01  e=2.334E-20  Acetivibrio thermocellus
  6pi6-assembly1_A  TM=8.117E-01  e=1.506E-18  Pseudomonas sp. ADP
  4iil-assembly1_A  TM=8.195E-01  e=2.470E-17  Treponema pallidum subsp. pallidum str. Nichols
  4pev-assembly3_B  TM=7.412E-01  e=1.720E-16  Aeropyrum pernix K1

InterPro domains:
  IPR003760 ABC transporter substrate-binding protein PnrA-like [PF02608] (2-287)
  IPR028082 Periplasmic binding protein-like I [SSF53822] (2-198)
  IPR050957 BMP Lipoprotein [PTHR34296] (8-283)

B-factor: mean 58.66, std 16.65, range [14.72, 134.22]

CATH classification: 3.40.50.2300 (+1 more: 3.40.50.2300)

Sequence (278 aa):
GVGLLVEDTGWNRKAYEGLLNIHSNLDVDVVLEEGVNSEQKAHRRIKELVDGGVNLIFGHGHAFAEYFSTIHNQYPDVHFVSFNGEVKGENITSLHFEGYAGYFGGVAASSETHKVGVIAAFPWQPEVEGFVDGAKYNESEAFVRYVGEWTDADKALELFQELQKEQVDVFYPAGDGYHVPVVEAIKDQGDFAIGYVGDQADLGGSTILTSTVQHVDDLYVLVAKRFQEGKLESGNLYYDFQDGVVSLGEFSSVVPDEVREQITDAISTYIQTGQFPH

Organism: Halalkalibacterium halodurans (strain ATCC BAA-125 / DSM 18197 / FERM 7344 / JCM 9153 / C-125) (NCBI:txid272558)